Protein AF-A0A2J6TIH2-F1 (afdb_monomer_lite)

Organism: NCBI:txid1095630

Sequence (200 aa):
MLFNICRCAVLICRAGNMPREFESLQSARIYLELITRRLGDLWHICMGLFYPPDQKPVEREANDANFNEVFMRKETAIAELRLWYSSFEPMMKRGHISETVGSLMLKMHFKVVVMTLKTALHTKFEDTPEMWDIVDLSRKILTRVQSGSTPKFALDVGIVIPLYLVGVKCSATSLRREVIELMLADPRREGLWTALWQGA

Foldseek 3Di:
DPPPVVVVLLVQDDLVNDDQADPDLVSLLSNLVSLVVLCVVVCCLLQVPPDPPPDDDPDDDVPPPVVVVLVVSLVVSVVSLVSSCSRYVVVLVPPPPVLALSNLFSVLSSLLSNQSSVCSNPPAQEDDPSLVSNLVSLVSSQVCVVVVGDDPDDDLDHSLSSLSSSLVRYPDPVSVVSSVVSNVSRPDDNPVNVVVVVPD

Secondary structure (DSSP, 8-state):
-TTTHHHHHHHH-SGGG--SS-SSHHHHHHHHHHHHHHTHHHHHHHH-TT--TTPPP----TT-HHHHHHHHHHHHHHHHHHHHHHHHHHHHHSTTTTTSHHHHHHHHHHHHHHHHHHHTT-SS----HHHHHHHHHHHHHHHHHHTT---SS--SS-SHHHHHHHHHH---HHHHHHHHHHHHH-----HHHHHHHS--

Structure (mmCIF, N/CA/C/O backbone):
data_AF-A0A2J6TIH2-F1
#
_entry.id   AF-A0A2J6TIH2-F1
#
loop_
_atom_site.group_PDB
_atom_site.id
_atom_site.type_symbol
_atom_site.label_atom_id
_atom_site.label_alt_id
_atom_site.label_comp_id
_atom_site.label_asym_id
_atom_site.label_entity_id
_atom_site.label_seq_id
_atom_site.pdbx_PDB_ins_code
_atom_site.Cartn_x
_atom_site.Cartn_y
_atom_site.Cartn_z
_atom_site.occupancy
_atom_site.B_iso_or_equiv
_atom_site.auth_seq_id
_atom_site.auth_comp_id
_atom_site.auth_asym_id
_atom_site.auth_atom_id
_atom_site.pdbx_PDB_model_num
ATOM 1 N N . MET A 1 1 ? -25.640 0.522 -11.455 1.00 28.86 1 MET A N 1
ATOM 2 C CA . MET A 1 1 ? -25.548 1.975 -11.155 1.00 28.86 1 MET A CA 1
ATOM 3 C C . MET A 1 1 ? -24.123 2.486 -10.876 1.00 28.86 1 MET A C 1
ATOM 5 O O . MET A 1 1 ? -23.918 3.687 -10.940 1.00 28.86 1 MET A O 1
ATOM 9 N N . LEU A 1 2 ? -23.124 1.619 -10.640 1.00 29.16 2 LEU A N 1
ATOM 10 C CA . LEU A 1 2 ? -21.729 1.998 -10.322 1.00 29.16 2 LEU A CA 1
ATOM 11 C C . LEU A 1 2 ? -20.882 2.510 -11.512 1.00 29.16 2 LEU A C 1
ATOM 13 O O . LEU A 1 2 ? -19.835 3.114 -11.304 1.00 29.16 2 LEU A O 1
ATOM 17 N N . PHE A 1 3 ? -21.328 2.317 -12.757 1.00 26.16 3 PHE A N 1
ATOM 18 C CA . PHE A 1 3 ? -20.541 2.660 -13.952 1.00 26.16 3 PHE A CA 1
ATOM 19 C C . PHE A 1 3 ? -20.552 4.155 -14.327 1.00 26.16 3 PHE A C 1
ATOM 21 O O . PHE A 1 3 ? -19.598 4.627 -14.942 1.00 26.16 3 PHE A O 1
ATOM 28 N N . ASN A 1 4 ? -21.567 4.931 -13.924 1.00 25.64 4 ASN A N 1
ATOM 29 C CA . ASN A 1 4 ? -21.680 6.346 -14.323 1.00 25.64 4 ASN A CA 1
ATOM 30 C C . ASN A 1 4 ? -20.882 7.321 -13.439 1.00 25.64 4 ASN A C 1
ATOM 32 O O . ASN A 1 4 ? -20.518 8.397 -13.903 1.00 25.64 4 ASN A O 1
ATOM 36 N N . ILE A 1 5 ? -20.527 6.937 -12.209 1.00 38.75 5 ILE A N 1
ATOM 37 C CA . ILE A 1 5 ? -19.680 7.762 -11.324 1.00 38.75 5 ILE A CA 1
ATOM 38 C C . ILE A 1 5 ? -18.211 7.734 -11.799 1.00 38.75 5 ILE A C 1
ATOM 40 O O . ILE A 1 5 ? -17.477 8.711 -11.654 1.00 38.75 5 ILE A O 1
ATOM 44 N N . CYS A 1 6 ? -17.793 6.644 -12.455 1.00 37.56 6 CYS A N 1
ATOM 45 C CA . CYS A 1 6 ? -16.418 6.441 -12.918 1.00 37.56 6 CYS A CA 1
ATOM 46 C C . CYS A 1 6 ? -15.990 7.402 -14.043 1.00 37.56 6 CYS A C 1
ATOM 48 O O . CYS A 1 6 ? -14.818 7.758 -14.117 1.00 37.56 6 CYS A O 1
ATOM 50 N N . ARG A 1 7 ? -16.909 7.862 -14.906 1.00 34.81 7 ARG A N 1
ATOM 51 C CA . ARG A 1 7 ? -16.554 8.757 -16.026 1.00 34.81 7 ARG A CA 1
ATOM 52 C C . ARG A 1 7 ? -16.308 10.206 -15.596 1.00 34.81 7 ARG A C 1
ATOM 54 O O . ARG A 1 7 ? -15.386 10.827 -16.118 1.00 34.81 7 ARG A O 1
ATOM 61 N N . CYS A 1 8 ? -17.054 10.724 -14.619 1.00 34.19 8 CYS A N 1
ATOM 62 C CA . CYS A 1 8 ? -16.829 12.082 -14.108 1.00 34.19 8 CYS A CA 1
ATOM 63 C C . CYS A 1 8 ? -15.519 12.198 -13.311 1.00 34.19 8 CYS A C 1
ATOM 65 O O . CYS A 1 8 ? -14.827 13.204 -13.423 1.00 34.19 8 CYS A O 1
ATOM 67 N N . ALA A 1 9 ? -15.123 11.159 -12.566 1.00 38.25 9 ALA A N 1
ATOM 68 C CA . ALA A 1 9 ? -13.878 11.173 -11.789 1.00 38.25 9 ALA A CA 1
ATOM 69 C C . ALA A 1 9 ? -12.608 11.186 -12.666 1.00 38.25 9 ALA A C 1
ATOM 71 O O . ALA A 1 9 ? -11.612 11.814 -12.309 1.00 38.25 9 ALA A O 1
ATOM 72 N N . VAL A 1 10 ? -12.652 10.540 -13.838 1.00 41.84 10 VAL A N 1
ATOM 73 C CA . VAL A 1 10 ? -11.513 10.460 -14.772 1.00 41.84 10 VAL A CA 1
ATOM 74 C C . VAL A 1 10 ? -11.199 11.812 -15.426 1.00 41.84 10 VAL A C 1
ATOM 76 O O . VAL A 1 10 ? -10.033 12.101 -15.684 1.00 41.84 10 VAL A O 1
ATOM 79 N N . LEU A 1 11 ? -12.202 12.672 -15.640 1.00 39.53 11 LEU A N 1
ATOM 80 C CA . LEU A 1 11 ? -12.010 14.010 -16.220 1.00 39.53 11 LEU A CA 1
ATOM 81 C C . LEU A 1 11 ? -11.527 15.061 -15.202 1.00 39.53 11 LEU A C 1
ATOM 83 O O . LEU A 1 11 ? -10.981 16.083 -15.607 1.00 39.53 11 LEU A O 1
ATOM 87 N N . ILE A 1 12 ? -11.687 14.819 -13.895 1.00 46.28 12 ILE A N 1
ATOM 88 C CA . ILE A 1 12 ? -11.459 15.835 -12.851 1.00 46.28 12 ILE A CA 1
ATOM 89 C C . ILE A 1 12 ? -10.057 15.753 -12.213 1.00 46.28 12 ILE A C 1
ATOM 91 O O . ILE A 1 12 ? -9.587 16.748 -11.674 1.00 46.28 12 ILE A O 1
ATOM 95 N N . CYS A 1 13 ? -9.326 14.635 -12.301 1.00 48.75 13 CYS A N 1
ATOM 96 C CA . CYS A 1 13 ? -8.104 14.429 -11.498 1.00 48.75 13 CYS A CA 1
ATOM 97 C C . CYS A 1 13 ? -6.849 14.102 -12.332 1.00 48.75 13 CYS A C 1
ATOM 99 O O . CYS A 1 13 ? -6.320 12.985 -12.279 1.00 48.75 13 CYS A O 1
ATOM 101 N N . ARG A 1 14 ? -6.332 15.092 -13.072 1.00 56.00 14 ARG A N 1
ATOM 102 C CA . ARG A 1 14 ? -4.893 15.141 -13.408 1.00 56.00 14 ARG A CA 1
ATOM 103 C C . ARG A 1 14 ? -4.109 15.619 -12.179 1.00 56.00 14 ARG A C 1
ATOM 105 O O . ARG A 1 14 ? -4.686 16.295 -11.331 1.00 56.00 14 ARG A O 1
ATOM 112 N N . ALA A 1 15 ? -2.806 15.330 -12.104 1.00 54.34 15 ALA A N 1
ATOM 113 C CA . ALA A 1 15 ? -1.919 15.812 -11.033 1.00 54.34 15 ALA A CA 1
ATOM 114 C C . ALA A 1 15 ? -2.075 17.319 -10.720 1.00 54.34 15 ALA A C 1
ATOM 116 O O . ALA A 1 15 ? -1.933 17.722 -9.572 1.00 54.34 15 ALA A O 1
ATOM 117 N N . GLY A 1 16 ? -2.453 18.135 -11.716 1.00 59.38 16 GLY A N 1
ATOM 118 C CA . GLY A 1 16 ? -2.717 19.571 -11.559 1.00 59.38 16 GLY A CA 1
ATOM 119 C C . GLY A 1 16 ? -3.922 19.957 -10.687 1.00 59.38 16 GLY A C 1
ATOM 120 O O . GLY A 1 16 ? -3.991 21.105 -10.268 1.00 59.38 16 GLY A O 1
ATOM 121 N N . ASN A 1 17 ? -4.836 19.030 -10.379 1.00 74.88 17 ASN A N 1
ATOM 122 C CA . ASN A 1 17 ? -6.029 19.296 -9.560 1.00 74.88 17 ASN A CA 1
ATOM 123 C C . ASN A 1 17 ? -5.951 18.684 -8.150 1.00 74.88 17 ASN A C 1
ATOM 125 O O . ASN A 1 17 ? -6.904 18.796 -7.381 1.00 74.88 17 ASN A O 1
ATOM 129 N N . MET A 1 18 ? -4.840 18.024 -7.800 1.00 84.88 18 MET A N 1
ATOM 130 C CA . MET A 1 18 ? -4.666 17.445 -6.469 1.00 84.88 18 MET A CA 1
ATOM 131 C C . MET A 1 18 ? -4.572 18.561 -5.414 1.00 84.88 18 MET A C 1
ATOM 133 O O . MET A 1 18 ? -3.785 19.495 -5.589 1.00 84.88 18 MET A O 1
ATOM 137 N N . PRO A 1 19 ? -5.342 18.492 -4.312 1.00 89.62 19 PRO A N 1
ATOM 138 C CA . PRO A 1 19 ? -5.291 19.520 -3.282 1.00 89.62 19 PRO A CA 1
ATOM 139 C C . PRO A 1 19 ? -3.941 19.498 -2.556 1.00 89.62 19 PRO A C 1
ATOM 141 O O . PRO A 1 19 ? -3.282 18.461 -2.472 1.00 89.62 19 PRO A O 1
ATOM 144 N N . ARG A 1 20 ? -3.545 20.639 -1.978 1.00 89.81 20 ARG A N 1
ATOM 145 C CA . ARG A 1 20 ? -2.329 20.740 -1.146 1.00 89.81 20 ARG A CA 1
ATOM 146 C C . ARG A 1 20 ? -2.425 19.930 0.148 1.00 89.81 20 ARG A C 1
ATOM 148 O O . ARG A 1 20 ? -1.406 19.508 0.673 1.00 89.81 20 ARG A O 1
ATOM 155 N N . GLU A 1 21 ? -3.637 19.730 0.655 1.00 91.56 21 GLU A N 1
ATOM 156 C CA . GLU A 1 21 ? -3.930 18.895 1.816 1.00 91.56 21 GLU A CA 1
ATOM 157 C C . GLU A 1 21 ? -5.297 18.236 1.614 1.00 91.56 21 GLU A C 1
ATOM 159 O O . GLU A 1 21 ? -6.224 18.865 1.104 1.00 91.56 21 GLU A O 1
ATOM 164 N N . PHE A 1 22 ? -5.430 16.964 1.988 1.00 91.12 22 PHE A N 1
ATOM 165 C CA . PHE A 1 22 ? -6.719 16.278 1.921 1.00 91.12 22 PHE A CA 1
ATOM 166 C C . PHE A 1 22 ? -7.617 16.651 3.103 1.00 91.12 22 PHE A C 1
ATOM 168 O O . PHE A 1 22 ? -7.217 16.551 4.260 1.00 91.12 22 PHE A O 1
ATOM 175 N N . GLU A 1 23 ? -8.871 16.992 2.809 1.00 88.38 23 GLU A N 1
ATOM 176 C CA . GLU A 1 23 ? -9.892 17.289 3.824 1.00 88.38 23 GLU A CA 1
ATOM 177 C C . GLU A 1 23 ? -10.438 16.019 4.498 1.00 88.38 23 GLU A C 1
ATOM 179 O O . GLU A 1 23 ? -10.989 16.065 5.597 1.00 88.38 23 GLU A O 1
ATOM 184 N N . SER A 1 24 ? -10.313 14.864 3.835 1.00 89.38 24 SER A N 1
ATOM 185 C CA . SER A 1 24 ? -10.813 13.585 4.342 1.00 89.38 24 SER A CA 1
ATOM 186 C C . SER A 1 24 ? -10.039 12.383 3.802 1.00 89.38 24 SER A C 1
ATOM 188 O O . SER A 1 24 ? -9.527 12.402 2.679 1.00 89.38 24 SER A O 1
ATOM 190 N N . LEU A 1 25 ? -10.056 11.273 4.551 1.00 89.12 25 LEU A N 1
ATOM 191 C CA . LEU A 1 25 ? -9.524 9.988 4.076 1.00 89.12 25 LEU A CA 1
ATOM 192 C C . LEU A 1 25 ? -10.198 9.515 2.781 1.00 89.12 25 LEU A C 1
ATOM 194 O O . LEU A 1 25 ? -9.540 8.902 1.946 1.00 89.12 25 LEU A O 1
ATOM 198 N N . GLN A 1 26 ? -11.484 9.831 2.590 1.00 87.56 26 GLN A N 1
ATOM 199 C CA . GLN A 1 26 ? -12.208 9.479 1.371 1.00 87.56 26 GLN A CA 1
ATOM 200 C C . GLN A 1 26 ? -11.640 10.212 0.153 1.00 87.56 26 GLN A C 1
ATOM 202 O O . GLN A 1 26 ? -11.428 9.594 -0.888 1.00 87.56 26 GLN A O 1
ATOM 207 N N . SER A 1 27 ? -11.350 11.510 0.284 1.00 89.62 27 SER A N 1
ATOM 208 C CA . SER A 1 27 ? -10.713 12.271 -0.794 1.00 89.62 27 SER A CA 1
ATOM 209 C C . SER A 1 27 ? -9.326 11.711 -1.125 1.00 89.62 27 SER A C 1
ATOM 211 O O . SER A 1 27 ? -9.047 11.416 -2.285 1.00 89.62 27 SER A O 1
ATOM 213 N N . ALA A 1 28 ? -8.503 11.434 -0.109 1.00 91.81 28 ALA A N 1
ATOM 214 C CA . ALA A 1 28 ? -7.183 10.837 -0.292 1.00 91.81 28 ALA A CA 1
ATOM 215 C C . ALA A 1 28 ? -7.259 9.464 -0.989 1.00 91.81 28 ALA A C 1
ATOM 217 O O . ALA A 1 28 ? -6.493 9.206 -1.920 1.00 91.81 28 ALA A O 1
ATOM 218 N N . ARG A 1 29 ? -8.220 8.615 -0.593 1.00 89.25 29 ARG A N 1
ATOM 219 C CA . ARG A 1 29 ? -8.515 7.321 -1.231 1.00 89.25 29 ARG A CA 1
ATOM 220 C C . ARG A 1 29 ? -8.826 7.475 -2.711 1.00 89.25 29 ARG A C 1
ATOM 222 O O . ARG A 1 29 ? -8.199 6.798 -3.515 1.00 89.25 29 ARG A O 1
ATOM 229 N N . ILE A 1 30 ? -9.755 8.364 -3.067 1.00 87.69 30 ILE A N 1
ATOM 230 C CA . ILE A 1 30 ? -10.172 8.565 -4.462 1.00 87.69 30 ILE A CA 1
ATOM 231 C C . ILE A 1 30 ? -8.964 8.921 -5.333 1.00 87.69 30 ILE A C 1
ATOM 233 O O . ILE A 1 30 ? -8.775 8.328 -6.392 1.00 87.69 30 ILE A O 1
ATOM 237 N N . TYR A 1 31 ? -8.110 9.840 -4.879 1.00 89.88 31 TYR A N 1
ATOM 238 C CA . TYR A 1 31 ? -6.912 10.203 -5.635 1.00 89.88 31 TYR A CA 1
ATOM 239 C C . TYR A 1 31 ? -5.915 9.047 -5.754 1.00 89.88 31 TYR A C 1
ATOM 241 O O . TYR A 1 31 ? -5.366 8.847 -6.837 1.00 89.88 31 TYR A O 1
ATOM 249 N N . LEU A 1 32 ? -5.703 8.267 -4.687 1.00 89.44 32 LEU A N 1
ATOM 250 C CA . LEU A 1 32 ? -4.810 7.109 -4.750 1.00 89.44 32 LEU A CA 1
ATOM 251 C C . LEU A 1 32 ? -5.343 6.059 -5.731 1.00 89.44 32 LEU A C 1
ATOM 253 O O . LEU A 1 32 ? -4.593 5.593 -6.578 1.00 89.44 32 LEU A O 1
ATOM 257 N N . GLU A 1 33 ? -6.637 5.742 -5.670 1.00 84.88 33 GLU A N 1
ATOM 258 C CA . GLU A 1 33 ? -7.294 4.807 -6.592 1.00 84.88 33 GLU A CA 1
ATOM 259 C C . GLU A 1 33 ? -7.223 5.282 -8.046 1.00 84.88 33 GLU A C 1
ATOM 261 O O . GLU A 1 33 ? -7.048 4.482 -8.959 1.00 84.88 33 GLU A O 1
ATOM 266 N N . LEU A 1 34 ? -7.325 6.587 -8.292 1.00 84.44 34 LEU A N 1
ATOM 267 C CA . LEU A 1 34 ? -7.185 7.134 -9.640 1.00 84.44 34 LEU A CA 1
ATOM 268 C C . LEU A 1 34 ? -5.757 6.993 -10.168 1.00 84.44 34 LEU A C 1
ATOM 270 O O . LEU A 1 34 ? -5.582 6.636 -11.334 1.00 84.44 34 LEU A O 1
ATOM 274 N N . ILE A 1 35 ? -4.750 7.233 -9.323 1.00 84.88 35 ILE A N 1
ATOM 275 C CA . ILE A 1 35 ? -3.348 6.997 -9.681 1.00 84.88 35 ILE A CA 1
ATOM 276 C C . ILE A 1 35 ? -3.141 5.508 -9.980 1.00 84.88 35 ILE A C 1
ATOM 278 O O . ILE A 1 35 ? -2.630 5.174 -11.045 1.00 84.88 35 ILE A O 1
ATOM 282 N N . THR A 1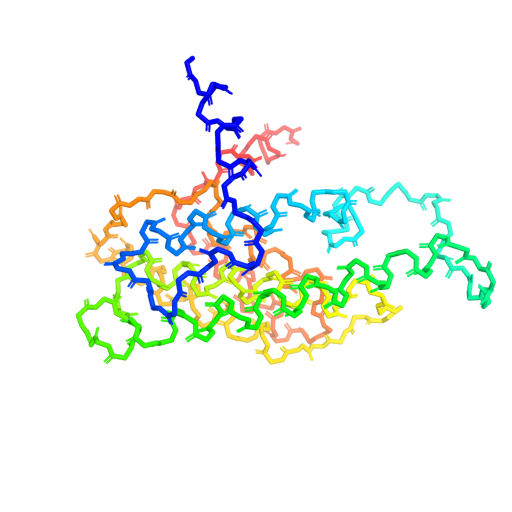 36 ? -3.590 4.602 -9.106 1.00 81.31 36 THR A N 1
ATOM 283 C CA . THR A 1 36 ? -3.375 3.157 -9.287 1.00 81.31 36 THR A CA 1
ATOM 284 C C . THR A 1 36 ? -4.131 2.575 -10.473 1.00 81.31 36 THR A C 1
ATOM 286 O O . THR A 1 36 ? -3.580 1.741 -11.184 1.00 81.31 36 THR A O 1
ATOM 289 N N . ARG A 1 37 ? -5.352 3.040 -10.765 1.00 79.44 37 ARG A N 1
ATOM 290 C CA . ARG A 1 37 ? -6.120 2.597 -11.943 1.00 79.44 37 ARG A CA 1
ATOM 291 C C . ARG A 1 37 ? -5.428 2.937 -13.260 1.00 79.44 37 ARG A C 1
ATOM 293 O O . ARG A 1 37 ? -5.513 2.151 -14.197 1.00 79.44 37 ARG A O 1
ATOM 300 N N . ARG A 1 38 ? -4.708 4.063 -13.339 1.00 78.56 38 ARG A N 1
ATOM 301 C CA . ARG A 1 38 ? -3.883 4.408 -14.518 1.00 78.56 38 ARG A CA 1
ATOM 302 C C . ARG A 1 38 ? -2.682 3.477 -14.702 1.00 78.56 38 ARG A C 1
ATOM 304 O O . ARG A 1 38 ? -2.110 3.413 -15.790 1.00 78.56 38 ARG A O 1
ATOM 311 N N . LEU A 1 39 ? -2.322 2.745 -13.651 1.00 74.69 39 LEU A N 1
ATOM 312 C CA . LEU A 1 39 ? -1.302 1.702 -13.665 1.00 74.69 39 LEU A CA 1
ATOM 313 C C . LEU A 1 39 ? -1.898 0.317 -13.940 1.00 74.69 39 LEU A C 1
ATOM 315 O O . LEU A 1 39 ? -1.171 -0.662 -13.827 1.00 74.69 39 LEU A O 1
ATOM 319 N N . GLY A 1 40 ? -3.184 0.214 -14.303 1.00 66.88 40 GLY A N 1
ATOM 320 C CA . GLY A 1 40 ? -3.859 -1.058 -14.579 1.00 66.88 40 GLY A CA 1
ATOM 321 C C . GLY A 1 40 ? -3.113 -1.931 -15.591 1.00 66.88 40 GLY A C 1
ATOM 322 O O . GLY A 1 40 ? -2.893 -3.103 -15.316 1.00 66.88 40 GLY A O 1
ATOM 323 N N . ASP A 1 41 ? -2.614 -1.348 -16.684 1.00 62.56 41 ASP A N 1
ATOM 324 C CA . ASP A 1 41 ? -1.835 -2.091 -17.694 1.00 62.56 41 ASP A CA 1
ATOM 325 C C . ASP A 1 41 ? -0.438 -2.486 -17.183 1.00 62.56 41 ASP A C 1
ATOM 327 O O . ASP A 1 41 ? 0.150 -3.477 -17.608 1.00 62.56 41 ASP A O 1
ATOM 331 N N . LEU A 1 42 ? 0.111 -1.715 -16.238 1.00 63.56 42 LEU A N 1
ATOM 332 C CA . LEU A 1 42 ? 1.358 -2.065 -15.563 1.00 63.56 42 LEU A CA 1
ATOM 333 C C . LEU A 1 42 ? 1.123 -3.143 -14.506 1.00 63.56 42 LEU A C 1
ATOM 335 O O . LEU A 1 42 ? 2.075 -3.824 -14.154 1.00 63.56 42 LEU A O 1
ATOM 339 N N . TRP A 1 43 ? -0.106 -3.336 -14.012 1.00 62.50 43 TRP A N 1
ATOM 340 C CA . TRP A 1 43 ? -0.446 -4.300 -12.960 1.00 62.50 43 TRP A CA 1
ATOM 341 C C . TRP A 1 43 ? 0.002 -5.718 -13.323 1.00 62.50 43 TRP A C 1
ATOM 343 O O . TRP A 1 43 ? 0.481 -6.440 -12.461 1.00 62.50 43 TRP A O 1
ATOM 353 N N . HIS A 1 44 ? -0.058 -6.105 -14.597 1.00 59.69 44 HIS A N 1
ATOM 354 C CA . HIS A 1 44 ? 0.396 -7.424 -15.057 1.00 59.69 44 HIS A CA 1
ATOM 355 C C . HIS A 1 44 ? 1.913 -7.613 -14.861 1.00 59.69 44 HIS A C 1
ATOM 357 O O . HIS A 1 44 ? 2.351 -8.645 -14.356 1.00 59.69 44 HIS A O 1
ATOM 363 N N . ILE A 1 45 ? 2.699 -6.577 -15.176 1.00 56.66 45 ILE A N 1
ATOM 364 C CA . ILE A 1 45 ? 4.164 -6.523 -15.002 1.00 56.66 45 ILE A CA 1
ATOM 365 C C . ILE A 1 45 ? 4.520 -6.412 -13.511 1.00 56.66 45 ILE A C 1
ATOM 367 O O . ILE A 1 45 ? 5.423 -7.057 -12.987 1.00 56.66 45 ILE A O 1
ATOM 371 N N . CYS A 1 46 ? 3.756 -5.589 -12.808 1.00 56.28 46 CYS A N 1
ATOM 372 C CA . CYS A 1 46 ? 3.925 -5.220 -11.418 1.00 56.28 46 CYS A CA 1
ATOM 373 C C . CYS A 1 46 ? 3.587 -6.361 -10.448 1.00 56.28 46 CYS A C 1
ATOM 375 O O . CYS A 1 46 ? 4.309 -6.562 -9.473 1.00 56.28 46 CYS A O 1
ATOM 377 N N . MET A 1 47 ? 2.527 -7.125 -10.704 1.00 59.75 47 MET A N 1
ATOM 378 C CA . MET A 1 47 ? 2.019 -8.152 -9.788 1.00 59.75 47 MET A CA 1
ATOM 379 C C . MET A 1 47 ? 2.603 -9.539 -10.027 1.00 59.75 47 MET A C 1
ATOM 381 O O . MET A 1 47 ? 2.473 -10.385 -9.151 1.00 59.75 47 MET A O 1
ATOM 385 N N . GLY A 1 48 ? 3.172 -9.815 -11.207 1.00 52.59 48 GLY A N 1
ATOM 386 C CA . GLY A 1 48 ? 3.673 -11.149 -11.574 1.00 52.59 48 GLY A CA 1
ATOM 387 C C . GLY A 1 48 ? 2.606 -12.257 -11.636 1.00 52.59 48 GLY A C 1
ATOM 388 O O . GLY A 1 48 ? 2.915 -13.375 -12.025 1.00 52.59 48 GLY A O 1
ATOM 389 N N . LEU A 1 49 ? 1.347 -11.952 -11.295 1.00 48.28 49 LEU A N 1
ATOM 390 C CA . LEU A 1 49 ? 0.218 -12.890 -11.218 1.00 48.28 49 LEU A CA 1
ATOM 391 C C . LEU A 1 49 ? -0.274 -13.392 -12.584 1.00 48.28 49 LEU A C 1
ATOM 393 O O . LEU A 1 49 ? -1.036 -14.350 -12.641 1.00 48.28 49 LEU A O 1
ATOM 397 N N . PHE A 1 50 ? 0.157 -12.754 -13.672 1.00 44.38 50 PHE A N 1
ATOM 398 C CA . PHE A 1 50 ? -0.211 -13.110 -15.043 1.00 44.38 50 PHE A CA 1
ATOM 399 C C . PHE A 1 50 ? 0.991 -13.038 -15.978 1.00 44.38 50 PHE A C 1
ATOM 401 O O . PHE A 1 50 ? 0.850 -12.614 -17.121 1.00 44.38 50 PHE A O 1
ATOM 408 N N . TYR A 1 51 ? 2.185 -13.396 -15.502 1.00 41.47 51 TYR A N 1
ATOM 409 C CA . TYR A 1 51 ? 3.260 -13.670 -16.444 1.00 41.47 51 TYR A CA 1
ATOM 410 C C . TYR A 1 51 ? 2.961 -15.038 -17.069 1.00 41.47 51 TYR A C 1
ATOM 412 O O . TYR A 1 51 ? 3.018 -16.039 -16.348 1.00 41.47 51 TYR A O 1
ATOM 420 N N . PRO A 1 52 ? 2.565 -15.128 -18.354 1.00 37.69 52 PRO A N 1
ATOM 421 C CA . PRO A 1 52 ? 2.531 -16.425 -19.002 1.00 37.69 52 PRO A CA 1
ATOM 422 C C . PRO A 1 52 ? 3.962 -16.993 -18.950 1.00 37.69 52 PRO A C 1
ATOM 424 O O . PRO A 1 52 ? 4.911 -16.251 -19.224 1.00 37.69 52 PRO A O 1
ATOM 427 N N . PRO A 1 53 ? 4.141 -18.271 -18.577 1.00 44.56 53 PRO A N 1
A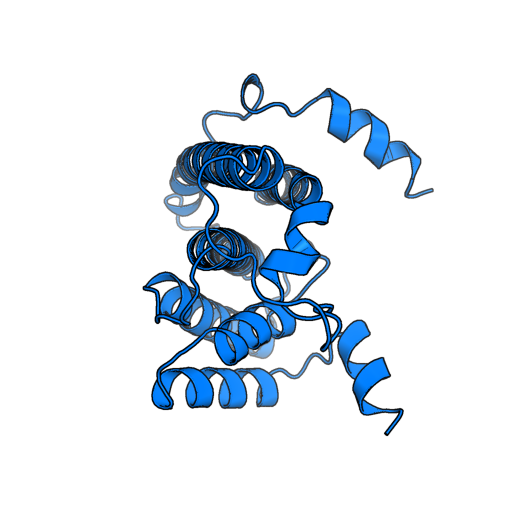TOM 428 C CA . PRO A 1 53 ? 5.455 -18.868 -18.310 1.00 44.56 53 PRO A CA 1
ATOM 429 C C . PRO A 1 53 ? 6.446 -18.792 -19.487 1.00 44.56 53 PRO A C 1
ATOM 431 O O . PRO A 1 53 ? 7.643 -18.965 -19.276 1.00 44.56 53 PRO A O 1
ATOM 434 N N . ASP A 1 54 ? 5.970 -18.479 -20.696 1.00 43.25 54 ASP A N 1
ATOM 435 C CA . ASP A 1 54 ? 6.741 -18.552 -21.939 1.00 43.25 54 ASP A CA 1
ATOM 436 C C . ASP A 1 54 ? 7.247 -17.205 -22.486 1.00 43.25 54 ASP A C 1
ATOM 438 O O . ASP A 1 54 ? 7.905 -17.179 -23.529 1.00 43.25 54 ASP A O 1
ATOM 442 N N . GLN A 1 55 ? 6.979 -16.067 -21.832 1.00 45.06 55 GLN A N 1
ATOM 443 C CA . GLN A 1 55 ? 7.585 -14.803 -22.267 1.00 45.06 55 GLN A CA 1
ATOM 444 C C . GLN A 1 55 ? 8.995 -14.670 -21.689 1.00 45.06 55 GLN A C 1
ATOM 446 O O . GLN A 1 55 ? 9.208 -14.713 -20.483 1.00 45.06 55 GLN A O 1
ATOM 451 N N . LYS A 1 56 ? 9.998 -14.537 -22.560 1.00 42.00 56 LYS A N 1
ATOM 452 C CA . LYS A 1 56 ? 11.366 -14.251 -22.123 1.00 42.00 56 LYS A CA 1
ATOM 453 C C . LYS A 1 56 ? 11.387 -12.881 -21.430 1.00 42.00 56 LYS A C 1
ATOM 455 O O . LYS A 1 56 ? 10.718 -11.967 -21.918 1.00 42.00 56 LYS A O 1
ATOM 460 N N . PRO A 1 57 ? 12.139 -12.714 -20.324 1.00 46.03 57 PRO A N 1
ATOM 461 C CA . PRO A 1 57 ? 12.358 -11.393 -19.745 1.00 46.03 57 PRO A CA 1
ATOM 462 C C . PRO A 1 57 ? 12.850 -10.465 -20.853 1.00 46.03 57 PRO A C 1
ATOM 464 O O . PRO A 1 57 ? 13.684 -10.884 -21.652 1.00 46.03 57 PRO A O 1
ATOM 467 N N . VAL A 1 58 ? 12.306 -9.247 -20.920 1.00 51.50 58 VAL A N 1
ATOM 468 C CA . VAL A 1 58 ? 12.689 -8.239 -21.918 1.00 51.50 58 VAL A CA 1
ATOM 469 C C . VAL A 1 58 ? 14.213 -8.103 -21.892 1.00 51.50 58 VAL A C 1
ATOM 471 O O . VAL A 1 58 ? 14.781 -7.541 -20.951 1.00 51.50 58 VAL A O 1
ATOM 474 N N . GLU A 1 59 ? 14.880 -8.700 -22.879 1.00 48.19 59 GLU A N 1
ATOM 475 C CA . GLU A 1 59 ? 16.321 -8.587 -23.046 1.00 48.19 59 GLU A CA 1
ATOM 476 C C . GLU A 1 59 ? 16.613 -7.123 -23.378 1.00 48.19 59 GLU A C 1
ATOM 478 O O . GLU A 1 59 ? 15.927 -6.496 -24.183 1.00 48.19 59 GLU A O 1
ATOM 483 N N . ARG A 1 60 ? 17.582 -6.544 -22.662 1.00 51.78 60 ARG A N 1
ATOM 484 C CA . ARG A 1 60 ? 17.962 -5.134 -22.778 1.00 51.78 60 ARG A CA 1
ATOM 485 C C . ARG A 1 60 ? 18.478 -4.839 -24.185 1.00 51.78 60 ARG A C 1
ATOM 487 O O . ARG A 1 60 ? 19.683 -4.883 -24.416 1.00 51.78 60 ARG A O 1
ATOM 494 N N . GLU A 1 61 ? 17.598 -4.426 -25.080 1.00 48.31 61 GLU A N 1
ATOM 495 C CA . GLU A 1 61 ? 17.981 -3.647 -26.248 1.00 48.31 61 GLU A CA 1
ATOM 496 C C . GLU A 1 61 ? 17.579 -2.192 -26.007 1.00 48.31 61 GLU A C 1
ATOM 498 O O . GLU A 1 61 ? 16.410 -1.856 -25.833 1.00 48.31 61 GLU A O 1
ATOM 503 N N . ALA A 1 62 ? 18.578 -1.310 -25.960 1.00 50.59 62 ALA A N 1
ATOM 504 C CA . ALA A 1 62 ? 18.458 0.105 -25.597 1.00 50.59 62 ALA A CA 1
ATOM 505 C C . ALA A 1 62 ? 17.566 0.951 -26.541 1.00 50.59 62 ALA A C 1
ATOM 507 O O . ALA A 1 62 ? 17.419 2.151 -26.321 1.00 50.59 62 ALA A O 1
ATOM 508 N N . ASN A 1 63 ? 16.960 0.332 -27.559 1.00 51.75 63 ASN A N 1
ATOM 509 C CA . ASN A 1 63 ? 16.126 0.964 -28.581 1.00 51.75 63 ASN A CA 1
ATOM 510 C C . ASN A 1 63 ? 14.669 0.475 -28.591 1.00 51.75 63 ASN A C 1
ATOM 512 O O . ASN A 1 63 ? 13.912 0.878 -29.474 1.00 51.75 63 ASN A O 1
ATOM 516 N N . ASP A 1 64 ? 14.248 -0.361 -27.638 1.00 62.44 64 ASP A N 1
ATOM 517 C CA . ASP A 1 64 ? 12.847 -0.772 -27.576 1.00 62.44 64 ASP A CA 1
ATOM 518 C C . ASP A 1 64 ? 11.976 0.398 -27.082 1.00 62.44 64 ASP A C 1
ATOM 520 O O . ASP A 1 64 ? 11.977 0.765 -25.902 1.00 62.44 64 ASP A O 1
ATOM 524 N N . ALA A 1 65 ? 11.234 1.018 -28.003 1.00 63.50 65 ALA A N 1
ATOM 525 C CA . ALA A 1 65 ? 10.285 2.090 -27.709 1.00 63.50 65 ALA A CA 1
ATOM 526 C C . ALA A 1 65 ? 9.294 1.699 -26.595 1.00 63.50 65 ALA A C 1
ATOM 528 O O . ALA A 1 65 ? 8.880 2.558 -25.814 1.00 63.50 65 ALA A O 1
ATOM 529 N N . ASN A 1 66 ? 8.994 0.403 -26.464 1.00 67.19 66 ASN A N 1
ATOM 530 C CA . ASN A 1 66 ? 8.142 -0.147 -25.417 1.00 67.19 66 ASN A CA 1
ATOM 531 C C . ASN A 1 66 ? 8.787 -0.032 -24.021 1.00 67.19 66 ASN A C 1
ATOM 533 O O . ASN A 1 66 ? 8.129 0.360 -23.056 1.00 67.19 66 ASN A O 1
ATOM 537 N N . PHE A 1 67 ? 10.096 -0.287 -23.896 1.00 69.06 67 PHE A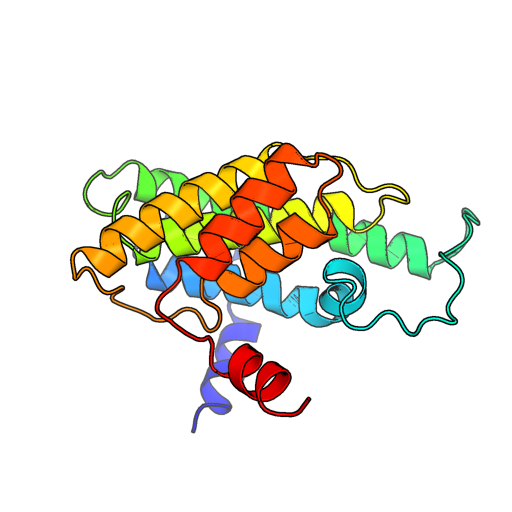 N 1
ATOM 538 C CA . PHE A 1 67 ? 10.818 -0.126 -22.627 1.00 69.06 67 PHE A CA 1
ATOM 539 C C . PHE A 1 67 ? 10.833 1.337 -22.170 1.00 69.06 67 PHE A C 1
ATOM 541 O O . PHE A 1 67 ? 10.567 1.631 -21.002 1.00 69.06 67 PHE A O 1
ATOM 548 N N . ASN A 1 68 ? 11.099 2.260 -23.099 1.00 75.94 68 ASN A N 1
ATOM 549 C CA . ASN A 1 68 ? 11.100 3.693 -22.809 1.00 75.94 68 ASN A CA 1
ATOM 550 C C . ASN A 1 68 ? 9.710 4.185 -22.384 1.00 75.94 68 ASN A C 1
ATOM 552 O O . ASN A 1 68 ? 9.605 4.976 -21.446 1.00 75.94 68 ASN A O 1
ATOM 556 N N . GLU A 1 69 ? 8.638 3.685 -23.004 1.00 77.69 69 GLU A N 1
ATOM 557 C CA . GLU A 1 69 ? 7.269 3.999 -22.590 1.00 77.69 69 GLU A CA 1
ATOM 558 C C . GLU A 1 69 ? 6.978 3.506 -21.163 1.00 77.69 69 GLU A C 1
ATOM 560 O O . GLU A 1 69 ? 6.510 4.280 -20.322 1.00 77.69 69 GLU A O 1
ATOM 565 N N . VAL A 1 70 ? 7.302 2.246 -20.854 1.00 75.38 70 VAL A N 1
ATOM 566 C CA . VAL A 1 70 ? 7.109 1.664 -19.515 1.00 75.38 70 VAL A CA 1
ATOM 567 C C . VAL A 1 70 ? 7.906 2.433 -18.459 1.00 75.38 70 VAL A C 1
ATOM 569 O O . VAL A 1 70 ? 7.369 2.756 -17.394 1.00 75.38 70 VAL A O 1
ATOM 572 N N . PHE A 1 71 ? 9.164 2.774 -18.752 1.00 81.12 71 PHE A N 1
ATOM 573 C CA . PHE A 1 71 ? 10.013 3.572 -17.870 1.00 81.12 71 PHE A CA 1
ATOM 574 C C . PHE A 1 71 ? 9.411 4.960 -17.609 1.00 81.12 71 PHE A C 1
ATOM 576 O O . PHE A 1 71 ? 9.236 5.351 -16.454 1.00 81.12 71 PHE A O 1
ATOM 583 N N . MET A 1 72 ? 9.012 5.681 -18.660 1.00 82.62 72 MET A N 1
ATOM 584 C CA . MET A 1 72 ? 8.412 7.012 -18.527 1.00 82.62 72 MET A CA 1
ATOM 585 C C . MET A 1 72 ? 7.089 6.980 -17.751 1.00 82.62 72 MET A C 1
ATOM 587 O O . MET A 1 72 ? 6.842 7.848 -16.906 1.00 82.62 72 MET A O 1
ATOM 591 N N . ARG A 1 73 ? 6.247 5.963 -17.979 1.00 81.44 73 ARG A N 1
ATOM 592 C CA . ARG A 1 73 ? 4.998 5.763 -17.225 1.00 81.44 73 ARG A CA 1
ATOM 593 C C . ARG A 1 73 ? 5.275 5.493 -15.747 1.00 81.44 73 ARG A C 1
ATOM 595 O O . ARG A 1 73 ? 4.625 6.104 -14.897 1.00 81.44 73 ARG A O 1
ATOM 602 N N . LYS A 1 74 ? 6.251 4.632 -15.432 1.00 83.25 74 LYS A N 1
ATOM 603 C CA . LYS A 1 74 ? 6.702 4.367 -14.056 1.00 83.25 74 LYS A CA 1
ATOM 604 C C . LYS A 1 74 ? 7.158 5.654 -13.364 1.00 83.25 74 LYS A C 1
ATOM 606 O O . LYS A 1 74 ? 6.674 5.950 -12.274 1.00 83.25 74 LYS A O 1
ATOM 611 N N . GLU A 1 75 ? 8.053 6.423 -13.981 1.00 85.88 75 GLU A N 1
ATOM 612 C CA . GLU A 1 75 ? 8.597 7.644 -13.371 1.00 85.88 75 GLU A CA 1
ATOM 613 C C . GLU A 1 75 ? 7.520 8.719 -13.170 1.00 85.88 75 GLU A C 1
ATOM 615 O O . GLU A 1 75 ? 7.448 9.340 -12.106 1.00 85.88 75 GLU A O 1
ATOM 620 N N . THR A 1 76 ? 6.607 8.871 -14.134 1.00 86.75 76 THR A N 1
ATOM 621 C CA . THR A 1 76 ? 5.446 9.768 -14.004 1.00 86.75 76 THR A CA 1
ATOM 622 C C . THR A 1 76 ? 4.571 9.367 -12.815 1.00 86.75 76 THR A C 1
ATOM 624 O O . THR A 1 76 ? 4.210 10.207 -11.991 1.00 86.75 76 THR A O 1
ATOM 627 N N . ALA A 1 77 ? 4.273 8.075 -12.674 1.00 85.62 77 ALA A N 1
ATOM 628 C CA . ALA A 1 77 ? 3.477 7.562 -11.566 1.00 85.62 77 ALA A CA 1
ATOM 629 C C . ALA A 1 77 ? 4.156 7.779 -10.208 1.00 85.62 77 ALA A C 1
ATOM 631 O O . ALA A 1 77 ? 3.505 8.177 -9.244 1.00 85.62 77 ALA A O 1
ATOM 632 N N . ILE A 1 78 ? 5.473 7.563 -10.128 1.00 87.81 78 ILE A N 1
ATOM 633 C CA . ILE A 1 78 ? 6.257 7.831 -8.917 1.00 87.81 78 ILE A CA 1
ATOM 634 C C . ILE A 1 78 ? 6.187 9.318 -8.551 1.00 87.81 78 ILE A C 1
ATOM 636 O O . ILE A 1 78 ? 6.011 9.641 -7.375 1.00 87.81 78 ILE A O 1
ATOM 640 N N . ALA A 1 79 ? 6.288 10.225 -9.525 1.00 89.69 79 ALA A N 1
ATOM 641 C CA . ALA A 1 79 ? 6.150 11.659 -9.285 1.00 89.69 79 ALA A CA 1
ATOM 642 C C . ALA A 1 79 ? 4.750 12.023 -8.753 1.00 89.69 79 ALA A C 1
ATOM 644 O O . ALA A 1 79 ? 4.643 12.739 -7.756 1.00 89.69 79 ALA A O 1
ATOM 645 N N . GLU A 1 80 ? 3.682 11.474 -9.339 1.00 90.19 80 GLU A N 1
ATOM 646 C CA . GLU A 1 80 ? 2.310 11.682 -8.853 1.00 90.19 80 GLU A CA 1
ATOM 647 C C . GLU A 1 80 ? 2.094 11.123 -7.439 1.00 90.19 80 GLU A C 1
ATOM 649 O O . GLU A 1 80 ? 1.453 11.764 -6.607 1.00 90.19 80 GLU A O 1
ATOM 654 N N . LEU A 1 81 ? 2.664 9.955 -7.132 1.00 91.75 81 LEU A N 1
ATOM 655 C CA . LEU A 1 81 ? 2.605 9.356 -5.797 1.00 91.75 81 LEU A CA 1
ATOM 656 C C . LEU A 1 81 ? 3.342 10.206 -4.758 1.00 91.75 81 LEU A C 1
ATOM 658 O O . LEU A 1 81 ? 2.864 10.345 -3.633 1.00 91.75 81 LEU A O 1
ATOM 662 N N . ARG A 1 82 ? 4.479 10.814 -5.118 1.00 92.69 82 ARG A N 1
ATOM 663 C CA . ARG A 1 82 ? 5.186 11.755 -4.233 1.00 92.69 82 ARG A CA 1
ATOM 664 C C . ARG A 1 82 ? 4.317 12.967 -3.908 1.00 92.69 82 ARG A C 1
ATOM 666 O O . ARG A 1 82 ? 4.223 13.335 -2.738 1.00 92.69 82 ARG A O 1
ATOM 673 N N . LEU A 1 83 ? 3.649 13.538 -4.913 1.00 92.88 83 LEU A N 1
ATOM 674 C CA . LEU A 1 83 ? 2.697 14.634 -4.709 1.00 92.88 83 LEU A CA 1
ATOM 675 C C . LEU A 1 83 ? 1.547 14.197 -3.798 1.00 92.88 83 LEU A C 1
ATOM 677 O O . LEU A 1 83 ? 1.276 14.859 -2.798 1.00 92.88 83 LEU A O 1
ATOM 681 N N . TRP A 1 84 ? 0.957 13.031 -4.063 1.00 94.62 84 TRP A N 1
ATOM 682 C CA . TRP A 1 84 ? -0.105 12.473 -3.230 1.00 94.62 84 TRP A CA 1
ATOM 683 C C . TRP A 1 84 ? 0.321 12.330 -1.770 1.00 94.62 84 TRP A C 1
ATOM 685 O O . TRP A 1 84 ? -0.400 12.760 -0.870 1.00 94.62 84 TRP A O 1
ATOM 695 N N . TYR A 1 85 ? 1.515 11.787 -1.522 1.00 94.56 85 TYR A N 1
ATOM 696 C CA . TYR A 1 85 ? 2.022 11.626 -0.164 1.00 94.56 85 TYR A CA 1
ATOM 697 C C . TYR A 1 85 ? 2.252 12.974 0.520 1.00 94.56 85 TYR A C 1
ATOM 699 O O . TYR A 1 85 ? 1.921 13.119 1.694 1.00 94.56 85 TYR A O 1
ATOM 707 N N . SER A 1 86 ? 2.752 13.973 -0.214 1.00 94.06 86 SER A N 1
ATOM 708 C CA . SER A 1 86 ? 2.947 15.328 0.314 1.00 94.06 86 SER A CA 1
ATOM 709 C C . SER A 1 86 ? 1.632 15.992 0.743 1.00 94.06 86 SER A C 1
ATOM 711 O O . SER A 1 86 ? 1.608 16.679 1.759 1.00 94.06 86 SER A O 1
ATOM 713 N N . SER A 1 87 ? 0.528 15.706 0.044 1.00 93.44 87 SER A N 1
ATOM 714 C CA . SER A 1 87 ? -0.816 16.176 0.407 1.00 93.44 87 SER A CA 1
ATOM 715 C C . SER A 1 87 ? -1.470 15.348 1.519 1.00 93.44 87 SER A C 1
ATOM 717 O O . SER A 1 87 ? -2.342 15.830 2.243 1.00 93.44 87 SER A O 1
ATOM 719 N N . PHE A 1 88 ? -1.070 14.083 1.660 1.00 93.12 88 PHE A N 1
ATOM 720 C CA . PHE A 1 88 ? -1.585 13.145 2.659 1.00 93.12 88 PHE A CA 1
ATOM 721 C C . PHE A 1 88 ? -0.913 13.277 4.025 1.00 93.12 88 PHE A C 1
ATOM 723 O O . PHE A 1 88 ? -1.571 13.141 5.058 1.00 93.12 88 PHE A O 1
ATOM 730 N N . GLU A 1 89 ? 0.387 13.561 4.053 1.00 91.94 89 GLU A N 1
ATOM 731 C CA . GLU A 1 89 ? 1.174 13.629 5.281 1.00 91.94 89 GLU A CA 1
ATOM 732 C C . GLU A 1 89 ? 0.637 14.641 6.318 1.00 91.94 89 GLU A C 1
ATOM 734 O O . GLU A 1 89 ? 0.554 14.271 7.494 1.00 91.94 89 GLU A O 1
ATOM 739 N N . PRO A 1 90 ? 0.213 15.870 5.952 1.00 91.00 90 PRO A N 1
ATOM 740 C CA . PRO A 1 90 ? -0.320 16.832 6.918 1.00 91.00 90 PRO A CA 1
ATOM 741 C C . PRO A 1 90 ? -1.563 16.310 7.647 1.00 91.00 90 PRO A C 1
ATOM 743 O O . PRO A 1 90 ? -1.648 16.400 8.873 1.00 91.00 90 PRO A O 1
ATOM 746 N N . MET A 1 91 ? -2.473 15.648 6.924 1.00 87.56 91 MET A N 1
ATOM 747 C CA . MET A 1 91 ? -3.660 15.016 7.507 1.00 87.56 91 MET A CA 1
ATOM 748 C C . MET A 1 91 ? -3.282 13.904 8.499 1.00 87.56 91 MET A C 1
ATOM 750 O O . MET A 1 91 ? -3.946 13.735 9.520 1.00 87.56 91 MET A O 1
ATOM 754 N N . MET A 1 92 ? -2.189 13.178 8.250 1.00 86.06 92 MET A N 1
ATOM 755 C CA . MET A 1 92 ? -1.669 12.153 9.164 1.00 86.06 92 MET A CA 1
ATOM 756 C C . MET A 1 92 ? -0.952 12.729 10.389 1.00 86.06 92 MET A C 1
ATOM 758 O O . MET A 1 92 ? -0.806 12.033 11.388 1.00 86.06 92 MET A O 1
ATOM 762 N N . LYS A 1 93 ? -0.497 13.982 10.354 1.00 85.88 93 LYS A N 1
ATOM 763 C CA . LYS A 1 93 ? 0.094 14.652 11.525 1.00 85.88 93 LYS A CA 1
ATOM 764 C C . LYS A 1 93 ? -0.981 15.162 12.494 1.00 85.88 93 LYS A C 1
ATOM 766 O O . LYS A 1 93 ? -0.715 15.319 13.684 1.00 85.88 93 LYS A O 1
ATOM 771 N N . ARG A 1 94 ? -2.219 15.347 12.023 1.00 78.88 94 ARG A N 1
ATOM 772 C CA . ARG A 1 94 ? -3.392 15.664 12.853 1.00 78.88 94 ARG A CA 1
ATOM 773 C C . ARG A 1 94 ? -3.842 14.381 13.575 1.00 78.88 94 ARG A C 1
ATOM 775 O O . ARG A 1 94 ? -4.593 13.569 13.037 1.00 78.88 94 ARG A O 1
ATOM 782 N N . GLY A 1 95 ? -3.327 14.165 14.787 1.00 65.50 95 GLY A N 1
ATOM 783 C CA . GLY A 1 95 ? -3.258 12.863 15.476 1.00 65.50 95 GLY A CA 1
ATOM 784 C C . GLY A 1 95 ? -4.546 12.049 15.692 1.00 65.50 95 GLY A C 1
ATOM 785 O O . GLY A 1 95 ? -4.455 10.916 16.141 1.00 65.50 95 GLY A O 1
ATOM 786 N N . HIS A 1 96 ? -5.741 12.556 15.381 1.00 68.00 96 HIS A N 1
ATOM 787 C CA . HIS A 1 96 ? -6.986 11.781 15.512 1.00 68.00 96 HIS A CA 1
ATOM 788 C C . HIS A 1 96 ? -7.245 10.829 14.333 1.00 68.00 96 HIS A C 1
ATOM 790 O O . HIS A 1 96 ? -7.960 9.842 14.483 1.00 68.00 96 HIS A O 1
ATOM 796 N N . ILE A 1 97 ? -6.685 11.109 13.152 1.00 72.44 97 ILE A N 1
ATOM 797 C CA . ILE A 1 97 ? -6.953 10.332 11.928 1.00 72.44 97 ILE A CA 1
ATOM 798 C C . ILE A 1 97 ? -5.839 9.325 11.651 1.00 72.44 97 ILE A C 1
ATOM 800 O O . ILE A 1 97 ? -6.100 8.266 11.080 1.00 72.44 97 ILE A O 1
ATOM 804 N N . SER A 1 98 ? -4.614 9.636 12.081 1.00 76.38 98 SER A N 1
ATOM 805 C CA . SER A 1 98 ? -3.385 8.898 11.773 1.00 76.38 98 SER A CA 1
ATOM 806 C C . SER A 1 98 ? -3.438 7.423 12.162 1.00 76.38 98 SER A C 1
ATOM 808 O O . SER A 1 98 ? -2.866 6.570 11.482 1.00 76.38 98 SER A O 1
ATOM 810 N N . GLU A 1 99 ? -4.217 7.124 13.194 1.00 81.25 99 GLU A N 1
ATOM 811 C CA . GLU A 1 99 ? -4.318 5.830 13.848 1.00 81.25 99 GLU A CA 1
ATOM 812 C C . GLU A 1 99 ? -5.672 5.130 13.611 1.00 81.25 99 GLU A C 1
ATOM 814 O O . GLU A 1 99 ? -6.071 4.224 14.339 1.00 81.25 99 GLU A O 1
ATOM 819 N N . THR A 1 100 ? -6.400 5.494 12.562 1.00 88.88 100 THR A N 1
ATOM 820 C CA . THR A 1 100 ? -7.597 4.736 12.171 1.00 88.88 100 THR A CA 1
ATOM 821 C C . THR A 1 100 ? -7.224 3.531 11.303 1.00 88.88 100 THR A C 1
ATOM 823 O O . THR A 1 100 ? -6.171 3.499 10.670 1.00 88.88 100 THR A O 1
ATOM 826 N N . VAL A 1 101 ? -8.086 2.511 11.229 1.00 89.25 101 VAL A N 1
ATOM 827 C CA . VAL A 1 101 ? -7.877 1.391 10.287 1.00 89.25 101 VAL A CA 1
ATOM 828 C C . VAL A 1 101 ? -7.787 1.915 8.847 1.00 89.25 101 VAL A C 1
ATOM 830 O O . VAL A 1 101 ? -6.893 1.524 8.104 1.00 89.25 101 VAL A O 1
ATOM 833 N N . GLY A 1 102 ? -8.657 2.861 8.476 1.00 89.25 102 GLY A N 1
ATOM 834 C CA . GLY A 1 102 ? -8.681 3.443 7.133 1.00 89.25 102 GLY A CA 1
ATOM 835 C C . GLY A 1 102 ? -7.407 4.211 6.769 1.00 89.25 102 GLY A C 1
ATOM 836 O O . GLY A 1 102 ? -6.916 4.071 5.652 1.00 89.25 102 GLY A O 1
ATOM 837 N N . SER A 1 103 ? -6.834 4.988 7.695 1.00 91.00 103 SER A N 1
ATOM 838 C CA . SER A 1 103 ? -5.584 5.717 7.439 1.00 91.00 103 SER A CA 1
ATOM 839 C C . SER A 1 103 ? -4.388 4.780 7.281 1.00 91.00 103 SER A C 1
ATOM 841 O O . SER A 1 103 ? -3.568 4.977 6.381 1.00 91.00 103 SER A O 1
ATOM 843 N N . LEU A 1 104 ? -4.303 3.743 8.122 1.00 92.56 104 LEU A N 1
ATOM 844 C CA . LEU A 1 104 ? -3.259 2.730 8.024 1.00 92.56 104 LEU A CA 1
ATOM 845 C C . LEU A 1 104 ? -3.364 1.953 6.717 1.00 92.56 104 LEU A C 1
ATOM 847 O O . LEU A 1 104 ? -2.353 1.785 6.038 1.00 92.56 104 LEU A O 1
ATOM 851 N N . MET A 1 105 ? -4.575 1.520 6.351 1.00 91.38 105 MET A N 1
ATOM 852 C CA . MET A 1 105 ? -4.811 0.838 5.082 1.00 91.38 105 MET A CA 1
ATOM 853 C C . MET A 1 105 ? -4.377 1.727 3.919 1.00 91.38 105 MET A C 1
ATOM 855 O O . MET A 1 105 ? -3.595 1.301 3.078 1.00 91.38 105 MET A O 1
ATOM 859 N N . LEU A 1 106 ? -4.794 2.993 3.895 1.00 92.19 106 LEU A N 1
ATOM 860 C CA . LEU A 1 106 ? -4.443 3.889 2.799 1.00 92.19 106 LEU A CA 1
ATOM 861 C C . LEU A 1 106 ? -2.923 4.112 2.685 1.00 92.19 106 LEU A C 1
ATOM 863 O O . LEU A 1 106 ? -2.372 4.077 1.584 1.00 92.19 106 LEU A O 1
ATOM 867 N N . LYS A 1 107 ? -2.228 4.249 3.823 1.00 93.56 107 LYS A N 1
ATOM 868 C CA . LYS A 1 107 ? -0.761 4.315 3.867 1.00 93.56 107 LYS A CA 1
ATOM 869 C C . LYS A 1 107 ? -0.114 3.020 3.362 1.00 93.56 107 LYS A C 1
ATOM 871 O O . LYS A 1 107 ? 0.872 3.086 2.633 1.00 93.56 107 LYS A O 1
ATOM 876 N N . MET A 1 108 ? -0.668 1.862 3.716 1.00 94.44 108 MET A N 1
ATOM 877 C CA . MET A 1 108 ? -0.200 0.556 3.248 1.00 94.44 108 MET A CA 1
ATOM 878 C C . MET A 1 108 ? -0.357 0.431 1.730 1.00 94.44 108 MET A C 1
ATOM 880 O O . MET A 1 108 ? 0.615 0.110 1.053 1.00 94.44 108 MET A O 1
ATOM 884 N N . HIS A 1 109 ? -1.525 0.751 1.168 1.00 91.81 109 HIS A N 1
ATOM 885 C CA . HIS A 1 109 ? -1.733 0.700 -0.283 1.00 91.81 109 HIS A CA 1
ATOM 886 C C . HIS A 1 109 ? -0.796 1.644 -1.034 1.00 91.81 109 HIS A C 1
ATOM 888 O O . HIS A 1 109 ? -0.218 1.247 -2.042 1.00 91.81 109 HIS A O 1
ATOM 894 N N . PHE A 1 110 ? -0.563 2.854 -0.521 1.00 93.56 110 PHE A N 1
ATOM 895 C CA . PHE A 1 110 ? 0.455 3.746 -1.074 1.00 93.56 110 PHE A CA 1
ATOM 896 C C . PHE A 1 110 ? 1.840 3.073 -1.116 1.00 93.56 110 PHE A C 1
ATOM 898 O O . PHE A 1 110 ? 2.503 3.080 -2.155 1.00 93.56 110 PHE A O 1
ATOM 905 N N . LYS A 1 111 ? 2.262 2.441 -0.011 1.00 94.75 111 LYS A N 1
ATOM 906 C CA . LYS A 1 111 ? 3.554 1.742 0.079 1.00 94.75 111 LYS A CA 1
ATOM 907 C C . LYS A 1 111 ? 3.649 0.572 -0.896 1.00 94.75 111 LYS A C 1
ATOM 909 O O . LYS A 1 111 ? 4.676 0.441 -1.555 1.00 94.75 111 LYS A O 1
ATOM 914 N N . VAL A 1 112 ? 2.582 -0.216 -1.045 1.00 91.25 112 VAL A N 1
ATOM 915 C CA . VAL A 1 112 ? 2.507 -1.313 -2.026 1.00 91.25 112 VAL A CA 1
ATOM 916 C C . VAL A 1 112 ? 2.735 -0.787 -3.435 1.00 91.25 112 VAL A C 1
ATOM 918 O O . VAL A 1 112 ? 3.561 -1.325 -4.160 1.00 91.25 112 VAL A O 1
ATOM 921 N N . VAL A 1 113 ? 2.051 0.289 -3.823 1.00 89.50 113 VAL A N 1
ATOM 922 C CA . VAL A 1 113 ? 2.169 0.837 -5.182 1.00 89.50 113 VAL A CA 1
ATOM 923 C C . VAL A 1 113 ? 3.592 1.332 -5.442 1.00 89.50 113 VAL A C 1
ATOM 925 O O . VAL A 1 113 ? 4.166 1.030 -6.486 1.00 89.50 113 VAL A O 1
ATOM 928 N N . VAL A 1 114 ? 4.197 2.032 -4.478 1.00 91.00 114 VAL A N 1
ATOM 929 C CA . VAL A 1 114 ? 5.586 2.503 -4.584 1.00 91.00 114 VAL A CA 1
ATOM 930 C C . VAL A 1 114 ? 6.572 1.336 -4.684 1.00 91.00 114 VAL A C 1
ATOM 932 O O . VAL A 1 114 ? 7.422 1.339 -5.572 1.00 91.00 114 VAL A O 1
ATOM 935 N N . MET A 1 115 ? 6.463 0.338 -3.804 1.00 90.44 115 MET A N 1
ATOM 936 C CA . MET A 1 115 ? 7.315 -0.860 -3.793 1.00 90.44 115 MET A CA 1
ATOM 937 C C . MET A 1 115 ? 7.224 -1.616 -5.121 1.00 90.44 115 MET A C 1
ATOM 939 O O . MET A 1 115 ? 8.236 -1.950 -5.741 1.00 90.44 115 MET A O 1
ATOM 943 N N . THR A 1 116 ? 6.006 -1.803 -5.614 1.00 86.31 116 THR A N 1
ATOM 944 C CA . THR A 1 116 ? 5.748 -2.501 -6.864 1.00 86.31 116 THR A CA 1
ATOM 945 C C . THR A 1 116 ? 6.309 -1.745 -8.073 1.00 86.31 116 THR A C 1
ATOM 947 O O . THR A 1 116 ? 6.968 -2.352 -8.910 1.00 86.31 116 THR A O 1
ATOM 950 N N . LEU A 1 117 ? 6.151 -0.418 -8.144 1.00 85.75 117 LEU A N 1
ATOM 951 C CA . LEU A 1 117 ? 6.747 0.392 -9.216 1.00 85.75 117 LEU A CA 1
ATOM 952 C C . LEU A 1 117 ? 8.278 0.410 -9.159 1.00 85.75 117 LEU A C 1
ATOM 954 O O . LEU A 1 117 ? 8.939 0.350 -10.198 1.00 85.75 117 LEU A O 1
ATOM 958 N N . LYS A 1 118 ? 8.864 0.480 -7.958 1.00 84.00 118 LYS A N 1
ATOM 959 C CA . LYS A 1 118 ? 10.321 0.406 -7.786 1.00 84.00 118 LYS A CA 1
ATOM 960 C C . LYS A 1 118 ? 10.854 -0.906 -8.354 1.00 84.00 118 LYS A C 1
ATOM 962 O O . LYS A 1 118 ? 11.742 -0.867 -9.199 1.00 84.00 118 LYS A O 1
ATOM 967 N N . THR A 1 119 ? 10.224 -2.019 -7.990 1.00 81.62 119 THR A N 1
ATOM 968 C CA . THR A 1 119 ? 10.646 -3.373 -8.376 1.00 81.62 119 THR A CA 1
ATOM 969 C C . THR A 1 119 ? 10.225 -3.803 -9.788 1.00 81.62 119 THR A C 1
ATOM 971 O O . THR A 1 119 ? 10.769 -4.778 -10.291 1.00 81.62 119 THR A O 1
ATOM 974 N N . ALA A 1 120 ? 9.311 -3.095 -10.465 1.00 77.31 120 ALA A N 1
ATOM 975 C CA . ALA A 1 120 ? 8.735 -3.510 -11.757 1.00 77.31 120 ALA A CA 1
ATOM 976 C C . ALA A 1 120 ? 9.751 -3.736 -12.894 1.00 77.31 120 ALA A C 1
ATOM 978 O O . ALA A 1 120 ? 9.492 -4.529 -13.791 1.00 77.31 120 ALA A O 1
ATOM 979 N N . LEU A 1 121 ? 10.892 -3.040 -12.870 1.00 71.19 121 LEU A N 1
ATOM 980 C CA . LEU A 1 121 ? 11.951 -3.160 -13.886 1.00 71.19 121 LEU A CA 1
ATOM 981 C C . LEU A 1 121 ? 13.202 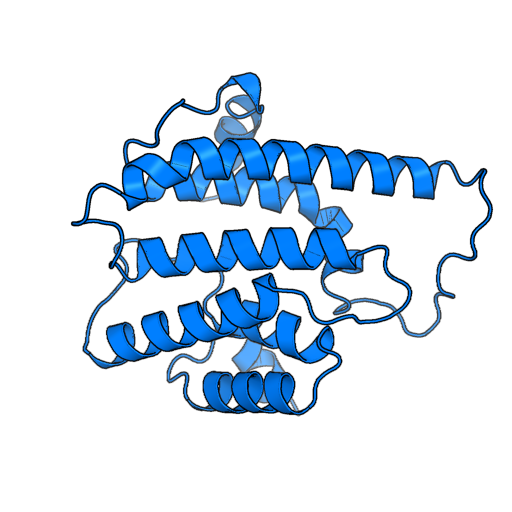-3.872 -13.361 1.00 71.19 121 LEU A C 1
ATOM 983 O O . LEU A 1 121 ? 14.235 -3.896 -14.030 1.00 71.19 121 LEU A O 1
ATOM 987 N N . HIS A 1 122 ? 13.146 -4.400 -12.138 1.00 69.94 122 HIS A N 1
ATOM 988 C CA . HIS A 1 122 ? 14.278 -5.102 -11.562 1.00 69.94 122 HIS A CA 1
ATOM 989 C C . HIS A 1 122 ? 14.279 -6.540 -12.076 1.00 69.94 122 HIS A C 1
ATOM 991 O O . HIS A 1 122 ? 13.291 -7.258 -11.969 1.00 69.94 122 HIS A O 1
ATOM 997 N N . THR A 1 123 ? 15.419 -6.981 -12.602 1.00 62.81 123 THR A N 1
ATOM 998 C CA . THR A 1 123 ? 15.621 -8.374 -13.027 1.00 62.81 123 THR A CA 1
ATOM 999 C C . THR A 1 123 ? 15.885 -9.309 -11.846 1.00 62.81 123 THR A C 1
ATOM 1001 O O . THR A 1 123 ? 15.958 -10.522 -12.020 1.00 62.81 123 THR A O 1
ATOM 1004 N N . LYS A 1 124 ? 16.081 -8.751 -10.646 1.00 67.56 124 LYS A N 1
ATOM 1005 C CA . LYS A 1 124 ? 16.272 -9.478 -9.394 1.00 67.56 124 LYS A CA 1
ATOM 1006 C C . LYS A 1 124 ? 15.382 -8.876 -8.320 1.00 67.56 124 LYS A C 1
ATOM 1008 O O . LYS A 1 124 ? 15.266 -7.659 -8.204 1.00 67.56 124 LYS A O 1
ATOM 1013 N N . PHE A 1 125 ? 14.773 -9.751 -7.539 1.00 73.81 125 PHE A N 1
ATOM 1014 C CA . PHE A 1 125 ? 14.021 -9.370 -6.359 1.00 73.81 125 PHE A CA 1
ATOM 1015 C C . PHE A 1 125 ? 14.992 -8.899 -5.274 1.00 73.81 125 PHE A C 1
ATOM 1017 O O . PHE A 1 125 ? 15.870 -9.652 -4.859 1.00 73.81 125 PHE A O 1
ATOM 1024 N N . GLU A 1 126 ? 14.848 -7.641 -4.868 1.00 79.12 126 GLU A N 1
ATOM 1025 C CA . GLU A 1 126 ? 15.611 -7.014 -3.792 1.00 79.12 126 GLU A CA 1
ATOM 1026 C C . GLU A 1 126 ? 14.630 -6.489 -2.748 1.00 79.12 126 GLU A C 1
ATOM 1028 O O . GLU A 1 126 ? 13.610 -5.880 -3.092 1.00 79.12 126 GLU A O 1
ATOM 1033 N N . ASP A 1 127 ? 14.945 -6.718 -1.475 1.00 85.88 127 ASP A N 1
ATOM 1034 C CA . ASP A 1 127 ? 14.130 -6.214 -0.377 1.00 85.88 127 ASP A CA 1
ATOM 1035 C C . ASP A 1 127 ? 14.187 -4.683 -0.330 1.00 85.88 127 ASP A C 1
ATOM 1037 O O . ASP A 1 127 ? 15.263 -4.083 -0.276 1.00 85.88 127 ASP A O 1
ATOM 1041 N N . THR A 1 128 ? 13.019 -4.035 -0.323 1.00 89.50 128 THR A N 1
ATOM 1042 C CA . THR A 1 128 ? 12.924 -2.578 -0.174 1.00 89.50 128 THR A CA 1
ATOM 1043 C C . THR A 1 128 ? 12.428 -2.203 1.225 1.00 89.50 128 THR A C 1
ATOM 1045 O O . THR A 1 128 ? 11.678 -2.969 1.837 1.00 89.50 128 THR A O 1
ATOM 1048 N N . PRO A 1 129 ? 12.770 -1.011 1.750 1.00 92.50 129 PRO A N 1
ATOM 1049 C CA . PRO A 1 129 ? 12.252 -0.551 3.042 1.00 92.50 129 PRO A CA 1
ATOM 1050 C C . PRO A 1 129 ? 10.717 -0.533 3.104 1.00 92.50 129 PRO A C 1
ATOM 1052 O O . PRO A 1 129 ? 10.127 -0.806 4.146 1.00 92.50 129 PRO A O 1
ATOM 1055 N N . GLU A 1 130 ? 10.052 -0.266 1.974 1.00 94.12 130 GLU A N 1
ATOM 1056 C CA . GLU A 1 130 ? 8.591 -0.284 1.896 1.00 94.12 130 GLU A CA 1
ATOM 1057 C C . GLU A 1 130 ? 7.987 -1.659 2.193 1.00 94.12 130 GLU A C 1
ATOM 1059 O O . GLU A 1 130 ? 6.857 -1.716 2.668 1.00 94.12 130 GLU A O 1
ATOM 1064 N N . MET A 1 131 ? 8.703 -2.757 1.940 1.00 95.06 131 MET A N 1
ATOM 1065 C CA . MET A 1 131 ? 8.207 -4.101 2.242 1.00 95.06 131 MET A CA 1
ATOM 1066 C C . MET A 1 131 ? 7.998 -4.303 3.746 1.00 95.06 131 MET A C 1
ATOM 1068 O O . MET A 1 131 ? 6.949 -4.792 4.164 1.00 95.06 131 MET A O 1
ATOM 1072 N N . TRP A 1 132 ? 8.954 -3.854 4.561 1.00 96.06 132 TRP A N 1
ATOM 1073 C CA . TRP A 1 132 ? 8.830 -3.876 6.019 1.00 96.06 132 TRP A CA 1
ATOM 1074 C C . TRP A 1 132 ? 7.747 -2.914 6.511 1.00 96.06 132 TRP A C 1
ATOM 1076 O O . TRP A 1 132 ? 6.934 -3.297 7.350 1.00 96.06 132 TRP A O 1
ATOM 1086 N N . ASP A 1 133 ? 7.650 -1.716 5.921 1.00 96.62 133 ASP A N 1
ATOM 1087 C CA . ASP A 1 133 ? 6.556 -0.786 6.227 1.00 96.62 133 ASP A CA 1
ATOM 1088 C C . ASP A 1 133 ? 5.178 -1.430 5.988 1.00 96.62 133 ASP A C 1
ATOM 1090 O O . ASP A 1 133 ? 4.257 -1.237 6.782 1.00 96.62 133 ASP A O 1
ATOM 1094 N N . ILE A 1 134 ? 5.013 -2.189 4.897 1.00 97.00 134 ILE A N 1
ATOM 1095 C CA . ILE A 1 134 ? 3.757 -2.882 4.566 1.00 97.00 134 ILE A CA 1
ATOM 1096 C C . ILE A 1 134 ? 3.434 -3.945 5.617 1.00 97.00 134 ILE A C 1
ATOM 1098 O O . ILE A 1 134 ? 2.294 -4.001 6.083 1.00 97.00 134 ILE A O 1
ATOM 1102 N N . VAL A 1 135 ? 4.417 -4.753 6.020 1.00 97.19 135 VAL A N 1
ATOM 1103 C CA . VAL A 1 135 ? 4.264 -5.778 7.068 1.00 97.19 135 VAL A CA 1
ATOM 1104 C C . VAL A 1 135 ? 3.855 -5.140 8.398 1.00 97.19 135 VAL A C 1
ATOM 1106 O O . VAL A 1 135 ? 2.867 -5.551 9.010 1.00 97.19 135 VAL A O 1
ATOM 1109 N N . ASP A 1 136 ? 4.531 -4.071 8.813 1.00 97.12 136 ASP A N 1
ATOM 1110 C CA . ASP A 1 136 ? 4.238 -3.384 10.072 1.00 97.12 136 ASP A CA 1
ATOM 1111 C C . ASP A 1 136 ? 2.873 -2.691 10.070 1.00 97.12 136 ASP A C 1
ATOM 1113 O O . ASP A 1 136 ? 2.147 -2.723 11.070 1.00 97.12 136 ASP A O 1
ATOM 1117 N N . LEU A 1 137 ? 2.490 -2.071 8.950 1.00 96.19 137 LEU A N 1
ATOM 1118 C CA . LEU A 1 137 ? 1.160 -1.487 8.787 1.00 96.19 137 LEU A CA 1
ATOM 1119 C C . LEU A 1 137 ? 0.078 -2.568 8.818 1.00 96.19 137 LEU A C 1
ATOM 1121 O O . LEU A 1 137 ? -0.928 -2.381 9.501 1.00 96.19 137 LEU A O 1
ATOM 1125 N N . SER A 1 138 ? 0.303 -3.700 8.149 1.00 95.44 138 SER A N 1
ATOM 1126 C CA . SER A 1 138 ? -0.622 -4.839 8.135 1.00 95.44 138 SER A CA 1
ATOM 1127 C C . SER A 1 138 ? -0.839 -5.397 9.539 1.00 95.44 138 SER A C 1
ATOM 1129 O O . SER A 1 138 ? -1.983 -5.587 9.949 1.00 95.44 138 SER A O 1
ATOM 1131 N N . ARG A 1 139 ? 0.235 -5.552 10.327 1.00 95.75 139 ARG A N 1
ATOM 1132 C CA . ARG A 1 139 ? 0.152 -5.980 11.731 1.00 95.75 139 ARG A CA 1
ATOM 1133 C C . ARG A 1 139 ? -0.712 -5.025 12.559 1.00 95.75 139 ARG A C 1
ATOM 1135 O O . ARG A 1 139 ? -1.634 -5.460 13.242 1.00 95.75 139 ARG A O 1
ATOM 1142 N N . LYS A 1 140 ? -0.481 -3.711 12.443 1.00 94.25 140 LYS A N 1
ATOM 1143 C CA . LYS A 1 140 ? -1.278 -2.685 13.146 1.00 94.25 140 LYS A CA 1
ATOM 1144 C C . LYS A 1 140 ? -2.750 -2.690 12.724 1.00 94.25 140 LYS A C 1
ATOM 1146 O O . LYS A 1 140 ? -3.629 -2.524 13.570 1.00 94.25 140 LYS A O 1
ATOM 1151 N N . ILE A 1 141 ? -3.025 -2.869 11.430 1.00 92.56 141 ILE A N 1
ATOM 1152 C CA . ILE A 1 141 ? -4.389 -2.988 10.895 1.00 92.56 141 ILE A CA 1
ATOM 1153 C C . ILE A 1 141 ? -5.081 -4.201 11.515 1.00 92.56 141 ILE A C 1
ATOM 1155 O O . ILE A 1 141 ? -6.179 -4.058 12.054 1.00 92.56 141 ILE A O 1
ATOM 1159 N N . LEU A 1 142 ? -4.423 -5.360 11.488 1.00 90.94 142 LEU A N 1
ATOM 1160 C CA . LEU A 1 142 ? -4.962 -6.615 11.996 1.00 90.94 142 LEU A CA 1
ATOM 1161 C C . LEU A 1 142 ? -5.301 -6.520 13.489 1.00 90.94 142 LEU A C 1
ATOM 1163 O O . LEU A 1 142 ? -6.435 -6.810 13.870 1.00 90.94 142 LEU A O 1
ATOM 1167 N N . THR A 1 143 ? -4.383 -6.011 14.318 1.00 92.00 143 THR A N 1
ATOM 1168 C CA . THR A 1 143 ? -4.618 -5.813 15.759 1.00 92.00 143 THR A CA 1
ATOM 1169 C C . THR A 1 143 ? -5.833 -4.921 16.030 1.00 92.00 143 THR A C 1
ATOM 1171 O O . THR A 1 143 ? -6.653 -5.224 16.898 1.00 92.00 143 THR A O 1
ATOM 1174 N N . ARG A 1 144 ? -6.000 -3.825 15.278 1.00 89.00 144 ARG A N 1
ATOM 1175 C CA . ARG A 1 144 ? -7.148 -2.918 15.452 1.00 89.00 144 ARG A CA 1
ATOM 1176 C C . ARG A 1 144 ? -8.460 -3.553 15.009 1.00 89.00 144 ARG A C 1
ATOM 1178 O O . ARG A 1 144 ? -9.468 -3.399 15.695 1.00 89.00 144 ARG A O 1
ATOM 1185 N N . VAL A 1 145 ? -8.445 -4.274 13.891 1.00 87.19 145 VAL A N 1
ATOM 1186 C CA . VAL A 1 145 ? -9.616 -4.999 13.385 1.00 87.19 145 VAL A CA 1
ATOM 1187 C C . VAL A 1 145 ? -10.064 -6.076 14.370 1.00 87.19 145 VAL A C 1
ATOM 1189 O O . VAL A 1 145 ? -11.252 -6.157 14.672 1.00 87.19 145 VAL A O 1
ATOM 1192 N N . GLN A 1 146 ? -9.129 -6.851 14.921 1.00 86.06 146 GLN A N 1
ATOM 1193 C CA . GLN A 1 146 ? -9.410 -7.863 15.947 1.00 86.06 146 GLN A CA 1
ATOM 1194 C C . GLN A 1 146 ? -9.957 -7.242 17.239 1.00 86.06 146 GLN A C 1
ATOM 1196 O O . GLN A 1 146 ? -10.781 -7.846 17.916 1.00 86.06 146 GLN A O 1
ATOM 1201 N N . SER A 1 147 ? -9.570 -5.999 17.533 1.00 87.00 147 SER A N 1
ATOM 1202 C CA . SER A 1 147 ? -10.087 -5.213 18.660 1.00 87.00 147 SER A CA 1
ATOM 1203 C C . SER A 1 147 ? -11.462 -4.572 18.380 1.00 87.00 147 SER A C 1
ATOM 1205 O O . SER A 1 147 ? -11.918 -3.733 19.151 1.00 87.00 147 SER A O 1
ATOM 1207 N N . GLY A 1 148 ? -12.120 -4.913 17.264 1.00 83.19 148 GLY A N 1
ATOM 1208 C CA . GLY A 1 148 ? -13.455 -4.427 16.894 1.00 83.19 148 GLY A CA 1
ATOM 1209 C C . GLY A 1 148 ? -13.483 -3.111 16.110 1.00 83.19 148 GLY A C 1
ATOM 1210 O O . GLY A 1 148 ? -14.561 -2.599 15.813 1.00 83.19 148 GLY A O 1
ATOM 1211 N N . SER A 1 149 ? -12.328 -2.555 15.726 1.00 82.56 149 SER A N 1
A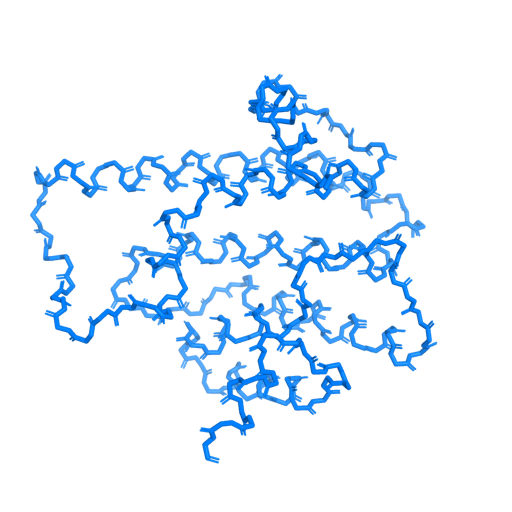TOM 1212 C CA . SER A 1 149 ? -12.292 -1.345 14.894 1.00 82.56 149 SER A CA 1
ATOM 1213 C C . SER A 1 149 ? -12.635 -1.664 13.438 1.00 82.56 149 SER A C 1
ATOM 1215 O O . SER A 1 149 ? -11.986 -2.489 12.794 1.00 82.56 149 SER A O 1
ATOM 1217 N N . THR A 1 150 ? -13.602 -0.948 12.869 1.00 72.62 150 THR A N 1
ATOM 1218 C CA . THR A 1 150 ? -13.961 -1.054 11.449 1.00 72.62 150 THR A CA 1
ATOM 1219 C C . THR A 1 150 ? -13.607 0.234 10.704 1.00 72.62 150 THR A C 1
ATOM 1221 O O . THR A 1 150 ? -13.738 1.335 11.250 1.00 72.62 150 THR A O 1
ATOM 1224 N N . PRO A 1 151 ? -13.099 0.149 9.461 1.00 70.62 151 PRO A N 1
ATOM 1225 C CA . PRO A 1 151 ? -12.852 1.346 8.677 1.00 70.62 151 PRO A CA 1
ATOM 1226 C C . PRO A 1 151 ? -14.187 1.955 8.221 1.00 70.62 151 PRO A C 1
ATOM 1228 O O . PRO A 1 151 ? -15.123 1.241 7.870 1.00 70.62 151 PRO A O 1
ATOM 1231 N N . LYS A 1 152 ? -14.265 3.292 8.189 1.00 68.44 152 LYS A N 1
ATOM 1232 C CA . LYS A 1 152 ? -15.455 4.033 7.718 1.00 68.44 152 LYS A CA 1
ATOM 1233 C C . LYS A 1 152 ? -15.690 3.919 6.202 1.00 68.44 152 LYS A C 1
ATOM 1235 O O . LYS A 1 152 ? -16.702 4.393 5.703 1.00 68.44 152 LYS A O 1
ATOM 1240 N N . PHE A 1 153 ? -14.742 3.328 5.481 1.00 66.12 153 PHE A N 1
ATOM 1241 C CA . PHE A 1 153 ? -14.805 3.027 4.056 1.00 66.12 153 PHE A CA 1
ATOM 1242 C C . PHE A 1 153 ? -14.080 1.702 3.799 1.00 66.12 153 PHE A C 1
ATOM 1244 O O . PHE A 1 153 ? -13.134 1.366 4.512 1.00 66.12 153 PHE A O 1
ATOM 1251 N N . ALA A 1 154 ? -14.504 0.958 2.782 1.00 59.97 154 ALA A N 1
ATOM 1252 C CA . ALA A 1 154 ? -13.767 -0.204 2.303 1.00 59.97 154 ALA A CA 1
ATOM 1253 C C . ALA A 1 154 ? -12.818 0.229 1.178 1.00 59.97 154 ALA A C 1
ATOM 1255 O O . ALA A 1 154 ? -13.196 1.013 0.307 1.00 59.97 154 ALA A O 1
ATOM 1256 N N . LEU A 1 155 ? -11.581 -0.260 1.208 1.00 60.53 155 LEU A N 1
ATOM 1257 C CA . LEU A 1 155 ? -10.784 -0.380 -0.010 1.00 60.53 155 LEU A CA 1
ATOM 1258 C C . LEU A 1 155 ? -11.170 -1.710 -0.658 1.00 60.53 155 LEU A C 1
ATOM 1260 O O . LEU A 1 155 ? -11.498 -2.658 0.056 1.00 60.53 155 LEU A O 1
ATOM 1264 N N . ASP A 1 156 ? -11.142 -1.773 -1.990 1.00 61.19 156 ASP A N 1
ATOM 1265 C CA . ASP A 1 156 ? -11.537 -2.974 -2.748 1.00 61.19 156 ASP A CA 1
ATOM 1266 C C . ASP A 1 156 ? -10.670 -4.201 -2.399 1.00 61.19 156 ASP A C 1
ATOM 1268 O O . ASP A 1 156 ? -11.037 -5.340 -2.677 1.00 61.19 156 ASP A O 1
ATOM 1272 N N . VAL A 1 157 ? -9.518 -3.952 -1.775 1.00 71.56 157 VAL A N 1
ATOM 1273 C CA . VAL A 1 157 ? -8.504 -4.923 -1.389 1.00 71.56 157 VAL A CA 1
ATOM 1274 C C . VAL A 1 157 ? -8.130 -4.696 0.079 1.00 71.56 157 VAL A C 1
ATOM 1276 O O . VAL A 1 157 ? -7.952 -3.553 0.502 1.00 71.56 157 VAL A O 1
ATOM 1279 N N . GLY A 1 158 ? -8.037 -5.777 0.857 1.00 81.31 158 GLY A N 1
ATOM 1280 C CA . GLY A 1 158 ? -7.618 -5.754 2.258 1.00 81.31 158 GLY A CA 1
ATOM 1281 C C . GLY A 1 158 ? -6.097 -5.850 2.404 1.00 81.31 158 GLY A C 1
ATOM 1282 O O . GLY A 1 158 ? -5.354 -5.232 1.643 1.00 81.31 158 GLY A O 1
ATOM 1283 N N . ILE A 1 159 ? -5.619 -6.588 3.410 1.00 89.25 159 ILE A N 1
ATOM 1284 C CA . ILE A 1 159 ? -4.180 -6.752 3.677 1.00 89.25 159 ILE A CA 1
ATOM 1285 C C . ILE A 1 159 ? -3.559 -7.950 2.940 1.00 89.25 159 ILE A C 1
ATOM 1287 O O . ILE A 1 159 ? -2.339 -7.996 2.794 1.00 89.25 159 ILE A O 1
ATOM 1291 N N . VAL A 1 160 ? -4.359 -8.897 2.435 1.00 87.69 160 VAL A N 1
ATOM 1292 C CA . VAL A 1 160 ? -3.863 -10.168 1.879 1.00 87.69 160 VAL A CA 1
ATOM 1293 C C . VAL A 1 160 ? -3.092 -9.940 0.583 1.00 87.69 160 VAL A C 1
ATOM 1295 O O . VAL A 1 160 ? -1.959 -10.398 0.466 1.00 87.69 160 VAL A O 1
ATOM 1298 N N . ILE A 1 161 ? -3.651 -9.206 -0.384 1.00 85.75 161 ILE A N 1
ATOM 1299 C CA . ILE A 1 161 ? -2.955 -8.913 -1.652 1.00 85.75 161 ILE A CA 1
ATOM 1300 C C . ILE A 1 161 ? -1.671 -8.082 -1.432 1.00 85.75 161 ILE A C 1
ATOM 1302 O O . ILE A 1 161 ? -0.636 -8.452 -1.988 1.00 85.75 161 ILE A O 1
ATOM 1306 N N . PRO A 1 162 ? -1.675 -6.995 -0.629 1.00 90.25 162 PRO A N 1
ATOM 1307 C CA . PRO A 1 162 ? -0.454 -6.305 -0.210 1.00 90.25 162 PRO A CA 1
ATOM 1308 C C . PRO A 1 162 ? 0.637 -7.235 0.320 1.00 90.25 162 PRO A C 1
ATOM 1310 O O . PRO A 1 162 ? 1.779 -7.156 -0.131 1.00 90.25 162 PRO A O 1
ATOM 1313 N N . LEU A 1 163 ? 0.284 -8.129 1.246 1.00 92.69 163 LEU A N 1
ATOM 1314 C CA . LEU A 1 163 ? 1.213 -9.079 1.851 1.00 92.69 163 LEU A CA 1
ATOM 1315 C C . LEU A 1 163 ? 1.703 -10.119 0.839 1.00 92.69 163 LEU A C 1
ATOM 1317 O O . LEU A 1 163 ? 2.904 -10.360 0.756 1.00 92.69 163 LEU A O 1
ATOM 1321 N N . TYR A 1 164 ? 0.812 -10.661 0.006 1.00 89.12 164 TYR A N 1
ATOM 1322 C CA . TYR A 1 164 ? 1.172 -11.576 -1.078 1.00 89.12 164 TYR A CA 1
ATOM 1323 C C . TYR A 1 164 ? 2.237 -10.965 -1.996 1.00 89.12 164 TYR A C 1
ATOM 1325 O O . TYR A 1 164 ? 3.245 -11.607 -2.291 1.00 89.12 164 TYR A O 1
ATOM 1333 N N . LEU A 1 165 ? 2.058 -9.701 -2.394 1.00 88.19 165 LEU A N 1
ATOM 1334 C CA . LEU A 1 165 ? 3.014 -9.007 -3.256 1.00 88.19 165 LEU A CA 1
ATOM 1335 C C . LEU A 1 165 ? 4.383 -8.840 -2.614 1.00 88.19 165 LEU A C 1
ATOM 1337 O O . LEU A 1 165 ? 5.394 -8.974 -3.301 1.00 88.19 165 LEU A O 1
ATOM 1341 N N . VAL A 1 166 ? 4.423 -8.569 -1.310 1.00 92.00 166 VAL A N 1
ATOM 1342 C CA . VAL A 1 166 ? 5.683 -8.557 -0.567 1.00 92.00 166 VAL A CA 1
ATOM 1343 C C . VAL A 1 166 ? 6.302 -9.954 -0.570 1.00 92.00 166 VAL A C 1
ATOM 1345 O O . VAL A 1 166 ? 7.472 -10.089 -0.907 1.00 92.00 166 VAL A O 1
ATOM 1348 N N . GLY A 1 167 ? 5.526 -11.000 -0.279 1.00 90.88 167 GLY A N 1
ATOM 1349 C CA . GLY A 1 167 ? 6.019 -12.378 -0.190 1.00 90.88 167 GLY A CA 1
ATOM 1350 C C . GLY A 1 167 ? 6.620 -12.931 -1.487 1.00 90.88 167 GLY A C 1
ATOM 1351 O O . GLY A 1 167 ? 7.607 -13.671 -1.435 1.00 90.88 167 GLY A O 1
ATOM 1352 N N . VAL A 1 168 ? 6.061 -12.564 -2.648 1.00 86.06 168 VAL A N 1
ATOM 1353 C CA . VAL A 1 168 ? 6.590 -12.989 -3.959 1.00 86.06 168 VAL A CA 1
ATOM 1354 C C . VAL A 1 168 ? 7.774 -12.146 -4.435 1.00 86.06 168 VAL A C 1
ATOM 1356 O O . VAL A 1 168 ? 8.562 -12.623 -5.247 1.00 86.06 168 VAL A O 1
ATOM 1359 N N . LYS A 1 169 ? 7.919 -10.910 -3.937 1.00 85.69 169 LYS A N 1
ATOM 1360 C CA . LYS A 1 169 ? 8.993 -9.982 -4.333 1.00 85.69 169 LYS A CA 1
ATOM 1361 C C . LYS A 1 169 ? 10.139 -9.881 -3.332 1.00 85.69 169 LYS A C 1
ATOM 1363 O O . LYS A 1 169 ? 11.147 -9.268 -3.665 1.00 85.69 169 LYS A O 1
ATOM 1368 N N . CYS A 1 170 ? 10.004 -10.422 -2.126 1.00 90.25 170 CYS A N 1
ATOM 1369 C CA . CYS A 1 170 ? 11.063 -10.374 -1.130 1.00 90.25 170 CYS A CA 1
ATOM 1370 C C . CYS A 1 170 ? 12.160 -11.407 -1.422 1.00 90.25 170 CYS A C 1
ATOM 1372 O O . CYS A 1 170 ? 11.881 -12.556 -1.792 1.00 90.25 170 CYS A O 1
ATOM 1374 N N . SER A 1 171 ? 13.409 -11.030 -1.168 1.00 89.12 171 SER A N 1
ATOM 1375 C CA . SER A 1 171 ? 14.558 -11.936 -1.165 1.00 89.12 171 SER A CA 1
ATOM 1376 C C . SER A 1 171 ? 14.751 -12.621 0.190 1.00 89.12 171 SER A C 1
ATOM 1378 O O . SER A 1 171 ? 15.061 -13.814 0.228 1.00 89.12 171 SER A O 1
ATOM 1380 N N . ALA A 1 172 ? 14.533 -11.913 1.302 1.00 90.75 172 ALA A N 1
ATOM 1381 C CA . ALA A 1 172 ? 14.793 -12.433 2.640 1.00 90.75 172 ALA A CA 1
ATOM 1382 C C . ALA A 1 172 ? 13.749 -13.458 3.112 1.00 90.75 172 ALA A C 1
ATOM 1384 O O . ALA A 1 172 ? 12.544 -13.201 3.153 1.00 90.75 172 ALA A O 1
ATOM 1385 N N . THR A 1 173 ? 14.232 -14.607 3.589 1.00 92.00 173 THR A N 1
ATOM 1386 C CA . THR A 1 173 ? 13.393 -15.651 4.199 1.00 92.00 173 THR A CA 1
ATOM 1387 C C . THR A 1 173 ? 12.678 -15.165 5.462 1.00 92.00 173 THR A C 1
ATOM 1389 O O . THR A 1 173 ? 11.538 -15.557 5.700 1.00 92.00 173 THR A O 1
ATOM 1392 N N . SER A 1 174 ? 13.312 -14.298 6.259 1.00 94.38 174 SER A N 1
ATOM 1393 C CA . SER A 1 174 ? 12.700 -13.715 7.462 1.00 94.38 174 SER A CA 1
ATOM 1394 C C . SER A 1 174 ? 11.473 -12.871 7.121 1.00 94.38 174 SER A C 1
ATOM 1396 O O . SER A 1 174 ? 10.415 -13.070 7.707 1.00 94.38 174 SER A O 1
ATOM 1398 N N . LEU A 1 175 ? 11.582 -12.000 6.115 1.00 95.06 175 LEU A N 1
ATOM 1399 C CA . LEU A 1 175 ? 10.471 -11.179 5.638 1.00 95.06 175 LEU A CA 1
ATOM 1400 C C . LEU A 1 175 ? 9.334 -12.042 5.073 1.00 95.06 175 LEU A C 1
ATOM 1402 O O . LEU A 1 175 ? 8.168 -11.823 5.397 1.00 95.06 175 LEU A O 1
ATOM 1406 N N . ARG A 1 176 ? 9.667 -13.073 4.285 1.00 94.88 176 ARG A N 1
ATOM 1407 C CA . ARG A 1 176 ? 8.669 -14.016 3.756 1.00 94.88 176 ARG A CA 1
ATOM 1408 C C . ARG A 1 176 ? 7.897 -14.726 4.868 1.00 94.88 176 ARG A C 1
ATOM 1410 O O . ARG A 1 176 ? 6.694 -14.933 4.738 1.00 94.88 176 ARG A O 1
ATOM 1417 N N . ARG A 1 177 ? 8.575 -15.096 5.957 1.00 95.81 177 ARG A N 1
ATOM 1418 C CA . ARG A 1 177 ? 7.950 -15.749 7.111 1.00 95.81 177 ARG A CA 1
ATOM 1419 C C . ARG A 1 177 ? 6.940 -14.832 7.802 1.00 95.81 177 ARG A C 1
ATOM 1421 O O . ARG A 1 177 ? 5.807 -15.252 7.998 1.00 95.81 177 ARG A O 1
ATOM 1428 N N . GLU A 1 178 ? 7.321 -13.587 8.081 1.00 96.56 178 GLU A N 1
ATOM 1429 C CA . GLU A 1 178 ? 6.427 -12.579 8.676 1.00 96.56 178 GLU A CA 1
ATOM 1430 C C . GLU A 1 178 ? 5.169 -12.359 7.824 1.00 96.56 178 GLU A C 1
ATOM 1432 O O . GLU A 1 178 ? 4.055 -12.290 8.340 1.00 96.56 178 GLU A O 1
ATOM 1437 N N . VAL A 1 179 ? 5.338 -12.298 6.500 1.00 95.19 179 VAL A N 1
ATOM 1438 C CA . VAL A 1 179 ? 4.226 -12.191 5.547 1.00 95.19 179 VAL A CA 1
ATOM 1439 C C . VAL A 1 179 ? 3.267 -13.375 5.669 1.00 95.19 179 VAL A C 1
ATOM 1441 O O . VAL A 1 179 ? 2.061 -13.167 5.795 1.00 95.19 179 VAL A O 1
ATOM 1444 N N . ILE A 1 180 ? 3.787 -14.607 5.644 1.00 93.56 180 ILE A N 1
ATOM 1445 C CA . ILE A 1 180 ? 2.968 -15.824 5.734 1.00 93.56 180 ILE A CA 1
ATOM 1446 C C . ILE A 1 180 ? 2.217 -15.864 7.067 1.00 93.56 180 ILE A C 1
ATOM 1448 O O . ILE A 1 180 ? 1.016 -16.122 7.083 1.00 93.56 180 ILE A O 1
ATOM 1452 N N . GLU A 1 181 ? 2.898 -15.571 8.175 1.00 94.19 181 GLU A N 1
ATOM 1453 C CA . GLU A 1 181 ? 2.294 -15.562 9.509 1.00 94.19 181 GLU A CA 1
ATOM 1454 C C . GLU A 1 181 ? 1.151 -14.537 9.605 1.00 94.19 181 GLU A C 1
ATOM 1456 O O . GLU A 1 181 ? 0.071 -14.868 10.095 1.00 94.19 181 GLU A O 1
ATOM 1461 N N . LEU A 1 182 ? 1.329 -13.328 9.058 1.00 94.06 182 LEU A N 1
ATOM 1462 C CA . LEU A 1 182 ? 0.270 -12.314 9.018 1.00 94.06 182 LEU A CA 1
ATOM 1463 C C . LEU A 1 182 ? -0.909 -12.710 8.125 1.00 94.06 182 LEU A C 1
ATOM 1465 O O . LEU A 1 182 ? -2.056 -12.491 8.512 1.00 94.06 182 LEU A O 1
ATOM 1469 N N . MET A 1 183 ? -0.652 -13.295 6.952 1.00 90.38 183 MET A N 1
ATOM 1470 C CA . MET A 1 183 ? -1.716 -13.759 6.054 1.00 90.38 183 MET A CA 1
ATOM 1471 C C . MET A 1 183 ? -2.541 -14.888 6.684 1.00 90.38 183 MET A C 1
ATOM 1473 O O . MET A 1 183 ? -3.754 -14.924 6.505 1.00 90.38 183 MET A O 1
ATOM 1477 N N . LEU A 1 184 ? -1.904 -15.792 7.436 1.00 88.12 184 LEU A N 1
ATOM 1478 C CA . LEU A 1 184 ? -2.590 -16.866 8.165 1.00 88.12 184 LEU A CA 1
ATOM 1479 C C . LEU A 1 184 ? -3.384 -16.349 9.374 1.00 88.12 184 LEU A C 1
ATOM 1481 O O . LEU A 1 184 ? -4.372 -16.968 9.765 1.00 88.12 184 LEU A O 1
ATOM 1485 N N . ALA A 1 185 ? -2.959 -15.230 9.963 1.00 87.38 185 ALA A N 1
ATOM 1486 C CA . ALA A 1 185 ? -3.625 -14.605 11.100 1.00 87.38 185 ALA A CA 1
ATOM 1487 C C . ALA A 1 185 ? -4.821 -13.713 10.711 1.00 87.38 185 ALA A C 1
ATOM 1489 O O . ALA A 1 185 ? -5.580 -13.312 11.599 1.00 87.38 185 ALA A O 1
ATOM 1490 N N . ASP A 1 186 ? -5.001 -13.380 9.426 1.00 81.88 186 ASP A N 1
ATOM 1491 C CA . ASP A 1 186 ? -6.129 -12.565 8.968 1.00 81.88 186 ASP A CA 1
ATOM 1492 C C . ASP A 1 186 ? -7.449 -13.358 9.055 1.00 81.88 186 ASP A C 1
ATOM 1494 O O . ASP A 1 186 ? -7.632 -14.347 8.339 1.00 81.88 186 ASP A O 1
ATOM 1498 N N . PRO A 1 187 ? -8.413 -12.944 9.902 1.00 66.62 187 PRO A N 1
ATOM 1499 C CA . PRO A 1 187 ? -9.710 -13.609 9.981 1.00 66.62 187 PRO A CA 1
ATOM 1500 C C . PRO A 1 187 ? -10.556 -13.389 8.720 1.00 66.62 187 PRO A C 1
ATOM 1502 O O . PRO A 1 187 ? -11.528 -14.116 8.493 1.00 66.62 187 PRO A O 1
ATOM 1505 N N . ARG A 1 188 ? -10.243 -12.366 7.912 1.00 64.81 188 ARG A N 1
ATOM 1506 C CA . ARG A 1 188 ? -10.992 -12.039 6.700 1.00 64.81 188 ARG A CA 1
ATOM 1507 C C . ARG A 1 188 ? -10.428 -12.826 5.532 1.00 64.81 188 ARG A C 1
ATOM 1509 O O . ARG A 1 188 ? -9.328 -12.581 5.057 1.00 64.81 188 ARG A O 1
ATOM 1516 N N . ARG A 1 189 ? -11.240 -13.727 4.986 1.00 59.22 189 ARG A N 1
ATOM 1517 C CA . ARG A 1 189 ? -10.946 -14.297 3.676 1.00 59.22 189 ARG A CA 1
ATOM 1518 C C . ARG A 1 189 ? -11.396 -13.297 2.619 1.00 59.22 189 ARG A C 1
ATOM 1520 O O . ARG A 1 189 ? -12.593 -13.121 2.402 1.00 59.22 189 ARG A O 1
ATOM 1527 N N . GLU A 1 190 ? -10.454 -12.596 1.995 1.00 66.38 190 GLU A N 1
ATOM 1528 C CA . GLU A 1 190 ? -10.769 -11.746 0.845 1.00 66.38 190 GLU A CA 1
ATOM 1529 C C . GLU A 1 190 ? -11.492 -12.606 -0.210 1.00 66.38 190 GLU A C 1
ATOM 1531 O O . GLU A 1 190 ? -11.033 -13.698 -0.559 1.00 66.38 190 GLU A O 1
ATOM 1536 N N . GLY A 1 191 ? -12.674 -12.170 -0.664 1.00 54.59 191 GLY A N 1
ATOM 1537 C CA . GLY A 1 191 ? -13.576 -13.000 -1.481 1.00 54.59 191 GLY A CA 1
ATOM 1538 C C . GLY A 1 191 ? -12.934 -13.521 -2.772 1.00 54.59 191 GLY A C 1
ATOM 1539 O O . GLY A 1 191 ? -13.227 -14.635 -3.198 1.00 54.59 191 GLY A O 1
ATOM 1540 N N . LEU A 1 192 ? -11.987 -12.760 -3.333 1.00 54.47 192 LEU A N 1
ATOM 1541 C CA . LEU A 1 192 ? -11.201 -13.149 -4.507 1.00 54.47 192 LEU A CA 1
ATOM 1542 C C . LEU A 1 192 ? -10.249 -14.325 -4.222 1.00 54.47 192 LEU A C 1
ATOM 1544 O O . LEU A 1 192 ? -10.016 -15.160 -5.088 1.00 54.47 192 LEU A O 1
ATOM 1548 N N . TRP A 1 193 ? -9.711 -14.401 -3.002 1.00 51.78 193 TRP A N 1
ATOM 1549 C CA . TRP A 1 193 ? -8.774 -15.443 -2.589 1.00 51.78 193 TRP A CA 1
ATOM 1550 C C . TRP A 1 193 ? -9.525 -16.723 -2.219 1.00 51.78 193 TRP A C 1
ATOM 1552 O O . TRP A 1 193 ? -9.143 -17.804 -2.646 1.00 51.78 193 TRP A O 1
ATOM 1562 N N . THR A 1 194 ? -10.658 -16.621 -1.516 1.00 49.22 194 THR A N 1
ATOM 1563 C CA . THR A 1 194 ? -11.454 -17.803 -1.119 1.00 49.22 194 THR A CA 1
ATOM 1564 C C . THR A 1 194 ? -11.860 -18.667 -2.314 1.00 49.22 194 THR A C 1
ATOM 1566 O O . THR A 1 194 ? -11.772 -19.889 -2.233 1.00 49.22 194 THR A O 1
ATOM 1569 N N . ALA A 1 195 ? -12.246 -18.042 -3.430 1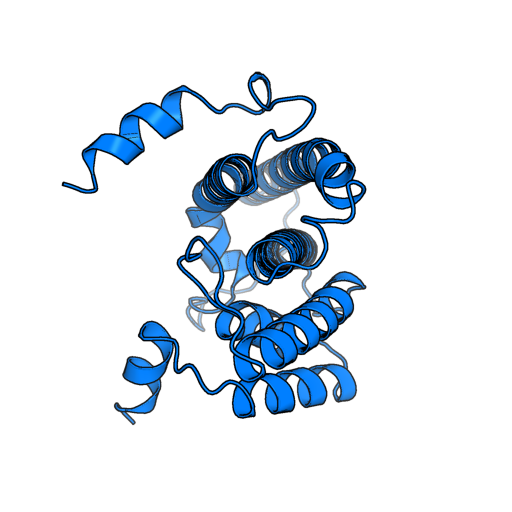.00 50.72 195 ALA A N 1
ATOM 1570 C CA . ALA A 1 195 ? -12.626 -18.752 -4.649 1.00 50.72 195 ALA A CA 1
ATOM 1571 C C . ALA A 1 195 ? -11.457 -19.529 -5.285 1.00 50.72 195 ALA A C 1
ATOM 1573 O O . ALA A 1 195 ? -11.680 -20.594 -5.851 1.00 50.72 195 ALA A O 1
ATOM 1574 N N . LEU A 1 196 ? -10.219 -19.036 -5.156 1.00 48.62 196 LEU A N 1
ATOM 1575 C CA . LEU A 1 196 ? -9.022 -19.715 -5.664 1.00 48.62 196 LEU A CA 1
ATOM 1576 C C . LEU A 1 196 ? -8.620 -20.923 -4.803 1.00 48.62 196 LEU A C 1
ATOM 1578 O O . LEU A 1 196 ? -8.146 -21.914 -5.344 1.00 48.62 196 LEU A O 1
ATOM 1582 N N . TRP A 1 197 ? -8.834 -20.876 -3.483 1.00 46.28 197 TRP A N 1
ATOM 1583 C CA . TRP A 1 197 ? -8.464 -21.979 -2.577 1.00 46.28 197 TRP A CA 1
ATOM 1584 C C . TRP A 1 197 ? -9.545 -23.051 -2.402 1.00 46.28 197 TRP A C 1
ATOM 1586 O O . TRP A 1 197 ? -9.237 -24.133 -1.920 1.00 46.28 197 TRP A O 1
ATOM 1596 N N . GLN A 1 198 ? -10.804 -22.776 -2.756 1.00 43.50 198 GLN A N 1
ATOM 1597 C CA . GLN A 1 198 ? -11.896 -23.762 -2.679 1.00 43.50 198 GLN A CA 1
ATOM 1598 C C . GLN A 1 198 ? -12.067 -24.599 -3.960 1.00 43.50 198 GLN A C 1
ATOM 1600 O O . GLN A 1 198 ? -12.961 -25.439 -4.014 1.00 43.50 198 GLN A O 1
ATOM 1605 N N . GLY A 1 199 ? -11.241 -24.363 -4.984 1.00 41.62 199 GLY A N 1
ATOM 1606 C CA . GLY A 1 199 ? -11.296 -25.048 -6.279 1.00 41.62 199 GLY A CA 1
ATOM 1607 C C . GLY A 1 199 ? -10.118 -25.981 -6.579 1.00 41.62 199 GLY A C 1
ATOM 1608 O O . GLY A 1 199 ? -9.914 -26.287 -7.751 1.00 41.62 199 GLY A O 1
ATOM 1609 N N . ALA A 1 200 ? -9.341 -26.392 -5.570 1.00 36.44 200 ALA A N 1
ATOM 1610 C CA . ALA A 1 200 ? -8.224 -27.335 -5.704 1.00 36.44 200 ALA A CA 1
ATOM 1611 C C . ALA A 1 200 ? -8.502 -28.641 -4.952 1.00 36.44 200 ALA A C 1
ATOM 1613 O O . ALA A 1 200 ? -8.982 -28.555 -3.797 1.00 36.44 200 ALA A O 1
#

pLDDT: mean 75.7, std 19.15, range [25.64, 97.19]

Radius of gyration: 17.66 Å; chains: 1; bounding box: 44×48×47 Å